Protein AF-A0A8S3IXT3-F1 (afdb_monomer)

pLDDT: mean 81.15, std 19.26, range [32.44, 98.25]

Foldseek 3Di:
DVVVVVVVVVVVVVVVVVVVVVVVVVVVLVVVLVVCCVVCVVPAPADSVDDPVVRVVSVVVVVVVVVVVVVVVVVVVVVVVVVVVVVVVVVVVVVVVVVVVVVVVVVVVVVVVVVVVVVVVVVVVVVVVVVVPDPPPDPPDDDDDDDDDDDPDDDDDPPPPPPPPPPPVVVVVVVVVVVVVVVVVVVVVVVVVVVVVVVVVVVVVVVVVVVD

Solvent-accessible surface area (backbone atoms only — not comparable to full-atom values): 12434 Å² total; per-residue (Å²): 112,72,66,61,56,51,51,53,51,52,50,54,51,53,52,53,51,48,53,50,51,51,51,53,49,52,52,50,53,54,50,52,51,52,51,51,46,73,73,36,59,90,81,46,98,67,69,80,88,52,55,73,68,55,40,52,49,52,52,52,53,48,53,50,51,54,52,51,55,51,49,53,51,50,55,52,52,52,49,53,52,50,53,49,52,52,51,53,51,52,51,52,52,52,52,50,52,53,50,52,50,52,54,52,51,52,51,51,52,50,52,52,50,53,50,53,51,54,54,49,52,53,51,52,50,53,53,50,55,53,58,70,66,52,74,86,75,82,75,90,70,92,82,83,87,83,87,78,81,84,77,92,73,78,87,86,73,82,78,72,80,70,78,78,75,70,57,75,64,59,60,47,52,54,47,52,51,53,52,50,51,52,51,52,52,52,49,51,53,51,50,52,51,52,53,50,51,50,52,52,51,53,51,49,53,55,48,55,64,73,75,109

Radius of gyration: 48.96 Å; Cα contacts (8 Å, |Δi|>4): 13; chains: 1; bounding box: 105×49×146 Å

Secondary structure (DSSP, 8-state):
-HHHHHHHHHHHHHHHHHHHHHHHHHHHHHHHHHHHHHHHTTT----TTS-HHHHHHHHHHHHHHHHHHHHHHHHHHHHHHHHHHHHHHHHHHHHHHHHHHHHHHHHHHHHHHHHHHHHHHHHHHHHHHHHHTS----------------------S----------HHHHHHHHHHHHHHHHHHHHHHHHHHHHHHHHHHHHHHHHHHHH-

Mean predicted aligned error: 19.47 Å

Sequence (212 aa):
SEEIRQLRQTLVLLTSQLDETNRAWQQYQQTQLNILRNQFQHCLSIDFDNSFDDIAQQIGDQVIREREEFNEKCQTLEKQNEDLRSEFTNNIESIRESYVNTVNELNQELLVMKKQCGECDIQNQLLTDELEKRPVRNNEESVEPNIEKVSLNVLKQPFEEVPIHMSGAEDAELGQLRETVALLTAQCAQLDEANRAWQQYHQTQVQDFRSK

Organism: NCBI:txid392030

Structure (mmCIF, N/CA/C/O backbone):
data_AF-A0A8S3IXT3-F1
#
_entry.id   AF-A0A8S3IXT3-F1
#
loop_
_atom_site.group_PDB
_atom_site.id
_atom_site.type_symbol
_atom_site.label_atom_id
_atom_site.label_alt_id
_atom_site.label_comp_id
_atom_site.label_asym_id
_atom_site.label_entity_id
_atom_site.label_seq_id
_atom_site.pdbx_PDB_ins_code
_atom_site.Cartn_x
_atom_site.Cartn_y
_atom_site.Cartn_z
_atom_site.occupancy
_atom_site.B_iso_or_equiv
_atom_site.auth_seq_id
_atom_site.auth_comp_id
_atom_site.auth_asym_id
_atom_site.auth_atom_id
_atom_site.pdbx_PDB_model_num
ATOM 1 N N . SER A 1 1 ? 49.117 14.793 -60.575 1.00 79.81 1 SER A N 1
ATOM 2 C CA . SER A 1 1 ? 50.070 14.571 -59.474 1.00 79.81 1 SER A CA 1
ATOM 3 C C . SER A 1 1 ? 49.707 13.271 -58.784 1.00 79.81 1 SER A C 1
ATOM 5 O O . SER A 1 1 ? 48.526 13.049 -58.534 1.00 79.81 1 SER A O 1
ATOM 7 N N . GLU A 1 2 ? 50.694 12.417 -58.531 1.00 86.19 2 GLU A N 1
ATOM 8 C CA . GLU A 1 2 ? 50.556 11.147 -57.804 1.00 86.19 2 GLU A CA 1
ATOM 9 C C . GLU A 1 2 ? 49.954 11.347 -56.398 1.00 86.19 2 GLU A C 1
ATOM 11 O O . GLU A 1 2 ? 49.120 10.558 -55.963 1.00 86.19 2 GLU A O 1
ATOM 16 N N . GLU A 1 3 ? 50.237 12.479 -55.749 1.00 87.12 3 GLU A N 1
ATOM 17 C CA . GLU A 1 3 ? 49.640 12.856 -54.458 1.00 87.12 3 GLU A CA 1
ATOM 18 C C . GLU A 1 3 ? 48.113 12.980 -54.514 1.00 87.12 3 GLU A C 1
ATOM 20 O O . GLU A 1 3 ? 47.418 12.524 -53.612 1.00 87.12 3 GLU A O 1
ATOM 25 N N . ILE A 1 4 ? 47.555 13.538 -55.596 1.00 89.25 4 ILE A N 1
ATOM 26 C CA . ILE A 1 4 ? 46.094 13.666 -55.753 1.00 89.25 4 ILE A CA 1
ATOM 27 C C . ILE A 1 4 ? 45.447 12.277 -55.843 1.00 89.25 4 ILE A C 1
ATOM 29 O O . ILE A 1 4 ? 44.333 12.073 -55.361 1.00 89.25 4 ILE A O 1
ATOM 33 N N . ARG A 1 5 ? 46.139 11.307 -56.451 1.00 87.19 5 ARG A N 1
ATOM 34 C CA . ARG A 1 5 ? 45.663 9.924 -56.556 1.00 87.19 5 ARG A CA 1
ATOM 35 C C . ARG A 1 5 ? 45.693 9.230 -55.194 1.00 87.19 5 ARG A C 1
ATOM 37 O O . ARG A 1 5 ? 44.709 8.589 -54.835 1.00 87.19 5 ARG A O 1
ATOM 44 N N . GLN A 1 6 ? 46.772 9.408 -54.434 1.00 90.81 6 GLN A N 1
ATOM 45 C CA . GLN A 1 6 ? 46.909 8.864 -53.081 1.00 90.81 6 GLN A CA 1
ATOM 46 C C . GLN A 1 6 ? 45.871 9.462 -52.126 1.00 90.81 6 GLN A C 1
ATOM 48 O O . GLN A 1 6 ? 45.170 8.715 -51.453 1.00 90.81 6 GLN A O 1
ATOM 53 N N . LEU A 1 7 ? 45.669 10.783 -52.146 1.00 92.50 7 LEU A N 1
ATOM 54 C CA . LEU A 1 7 ? 44.647 11.450 -51.331 1.00 92.50 7 LEU A CA 1
ATOM 55 C C . LEU A 1 7 ? 43.233 10.937 -51.630 1.00 92.50 7 LEU A C 1
ATOM 57 O O . LEU A 1 7 ? 42.458 10.714 -50.705 1.00 92.50 7 LEU A O 1
ATOM 61 N N . ARG A 1 8 ? 42.897 10.691 -52.904 1.00 92.31 8 ARG A N 1
ATOM 62 C CA . ARG A 1 8 ? 41.601 10.097 -53.279 1.00 92.31 8 ARG A CA 1
ATOM 63 C C . ARG A 1 8 ? 41.438 8.677 -52.740 1.00 92.31 8 ARG A C 1
ATOM 65 O O . ARG A 1 8 ? 40.359 8.344 -52.265 1.00 92.31 8 ARG A O 1
ATOM 72 N N . GLN A 1 9 ? 42.486 7.856 -52.798 1.00 92.69 9 GLN A N 1
ATOM 73 C CA . GLN A 1 9 ? 42.454 6.497 -52.249 1.00 92.69 9 GLN A CA 1
ATOM 74 C C . GLN A 1 9 ? 42.297 6.509 -50.725 1.00 92.69 9 GLN A C 1
ATOM 76 O O . GLN A 1 9 ? 41.456 5.784 -50.198 1.00 92.69 9 GLN A O 1
ATOM 81 N N . THR A 1 10 ? 43.035 7.376 -50.031 1.00 93.81 10 THR A N 1
ATOM 82 C CA . THR A 1 10 ? 42.916 7.548 -48.578 1.00 93.81 10 THR A CA 1
ATOM 83 C C . THR A 1 10 ? 41.525 8.032 -48.181 1.00 93.81 10 THR A C 1
ATOM 85 O O . THR A 1 10 ? 40.955 7.519 -47.225 1.00 93.81 10 THR A O 1
ATOM 88 N N . LEU A 1 11 ? 40.945 8.976 -48.927 1.00 93.62 11 LEU A N 1
ATOM 89 C CA . LEU A 1 11 ? 39.607 9.488 -48.640 1.00 93.62 11 LEU A CA 1
ATOM 90 C C . LEU A 1 11 ? 38.538 8.398 -48.790 1.00 93.62 11 LEU A C 1
ATOM 92 O O . LEU A 1 11 ? 37.710 8.247 -47.903 1.00 93.62 11 LEU A O 1
ATOM 96 N N . VAL A 1 12 ? 38.605 7.586 -49.851 1.00 94.00 12 VAL A N 1
ATOM 97 C CA . VAL A 1 12 ? 37.698 6.438 -50.035 1.00 94.00 12 VAL A CA 1
ATOM 98 C C . VAL A 1 12 ? 37.829 5.430 -48.891 1.00 94.00 12 VAL A C 1
ATOM 100 O O . VAL A 1 12 ? 36.816 4.951 -48.384 1.00 94.00 12 VAL A O 1
ATOM 103 N N . LEU A 1 13 ? 39.058 5.132 -48.459 1.00 93.31 13 LEU A N 1
ATOM 104 C CA . LEU A 1 13 ? 39.299 4.217 -47.343 1.00 93.31 13 LEU A CA 1
ATOM 105 C C . LEU A 1 13 ? 38.696 4.755 -46.036 1.00 93.31 13 LEU A C 1
ATOM 107 O O . LEU A 1 13 ? 37.990 4.024 -45.347 1.00 93.31 13 LEU A O 1
ATOM 111 N N . LEU A 1 14 ? 38.931 6.033 -45.725 1.00 93.69 14 LEU A N 1
ATOM 112 C CA . LEU A 1 14 ? 38.399 6.677 -44.523 1.00 93.69 14 LEU A CA 1
ATOM 113 C C . LEU A 1 14 ? 36.868 6.753 -44.537 1.00 93.69 14 LEU A C 1
ATOM 115 O O . LEU A 1 14 ? 36.245 6.499 -43.512 1.00 93.69 14 LEU A O 1
ATOM 119 N N . THR A 1 15 ? 36.248 7.052 -45.683 1.00 94.38 15 THR A N 1
ATOM 120 C CA . THR A 1 15 ? 34.783 7.042 -45.812 1.00 94.38 15 THR A CA 1
ATOM 121 C C . THR A 1 15 ? 34.219 5.641 -45.581 1.00 94.38 15 THR A C 1
ATOM 123 O O . THR A 1 15 ? 33.293 5.488 -44.793 1.00 94.38 15 THR A O 1
ATOM 126 N N . SER A 1 16 ? 34.823 4.608 -46.179 1.00 92.88 16 SER A N 1
ATOM 127 C CA . SER A 1 16 ? 34.401 3.219 -45.957 1.00 92.88 16 SER A CA 1
ATOM 128 C C . SER A 1 16 ? 34.531 2.803 -44.489 1.00 92.88 16 SER A C 1
ATOM 130 O O . SER A 1 16 ? 33.648 2.131 -43.964 1.00 92.88 16 SER A O 1
ATOM 132 N N . GLN A 1 17 ? 35.614 3.205 -43.816 1.00 93.25 17 GLN A N 1
ATOM 133 C CA . GLN A 1 17 ? 35.815 2.930 -42.391 1.00 93.25 17 GLN A CA 1
ATOM 134 C C . GLN A 1 17 ? 34.805 3.667 -41.509 1.00 93.25 17 GLN A C 1
ATOM 136 O O . GLN A 1 17 ? 34.334 3.104 -40.520 1.00 93.25 17 GLN A O 1
ATOM 141 N N . LEU A 1 18 ? 34.452 4.907 -41.858 1.00 94.44 18 LEU A N 1
ATOM 142 C CA . LEU A 1 18 ? 33.432 5.670 -41.147 1.00 94.44 18 LEU A CA 1
ATOM 143 C C . LEU A 1 18 ? 32.061 4.998 -41.277 1.00 94.44 18 LEU A C 1
ATOM 145 O O . LEU A 1 18 ? 31.378 4.823 -40.271 1.00 94.44 18 LEU A O 1
ATOM 149 N N . ASP A 1 19 ? 31.690 4.565 -42.483 1.00 94.81 19 ASP A N 1
ATOM 150 C CA . ASP A 1 19 ? 30.427 3.866 -42.736 1.00 94.81 19 ASP A CA 1
ATOM 151 C C . ASP A 1 19 ? 30.348 2.531 -41.982 1.00 94.81 19 ASP A C 1
ATOM 153 O O . ASP A 1 19 ? 29.312 2.194 -41.403 1.00 94.81 19 ASP A O 1
ATOM 157 N N . GLU A 1 20 ? 31.449 1.778 -41.949 1.00 93.62 20 GLU A N 1
ATOM 158 C CA . GLU A 1 20 ? 31.533 0.509 -41.226 1.00 93.62 20 GLU A CA 1
ATOM 159 C C . GLU A 1 20 ? 31.446 0.716 -39.710 1.00 93.62 20 GLU A C 1
ATOM 161 O O . GLU A 1 20 ? 30.666 0.039 -39.036 1.00 93.62 20 GLU A O 1
ATOM 166 N N . THR A 1 21 ? 32.156 1.719 -39.185 1.00 93.38 21 THR A N 1
ATOM 167 C CA . THR A 1 21 ? 32.063 2.117 -37.773 1.00 93.38 21 THR A CA 1
ATOM 168 C C . THR A 1 21 ? 30.640 2.537 -37.410 1.00 93.38 21 THR A C 1
ATOM 170 O O . THR A 1 21 ? 30.111 2.117 -36.382 1.00 93.38 21 THR A O 1
ATOM 173 N N . ASN A 1 22 ? 29.986 3.318 -38.271 1.00 92.50 22 ASN A N 1
ATOM 174 C CA . ASN A 1 22 ? 28.624 3.785 -38.041 1.00 92.50 22 ASN A CA 1
ATOM 175 C C . ASN A 1 22 ? 27.615 2.623 -38.049 1.00 92.50 22 ASN A C 1
ATOM 177 O O . ASN A 1 22 ? 26.736 2.545 -37.191 1.00 92.50 22 ASN A O 1
ATOM 181 N N . ARG A 1 23 ? 27.778 1.659 -38.965 1.00 92.69 23 ARG A N 1
ATOM 182 C CA . ARG A 1 23 ? 26.951 0.444 -39.004 1.00 92.69 23 ARG A CA 1
ATOM 183 C C . ARG A 1 23 ? 27.154 -0.427 -37.763 1.00 92.69 23 ARG A C 1
ATOM 185 O O . ARG A 1 23 ? 26.171 -0.902 -37.196 1.00 92.69 23 ARG A O 1
ATOM 192 N N . ALA A 1 24 ? 28.400 -0.632 -37.336 1.00 92.00 24 ALA A N 1
ATOM 193 C CA . ALA A 1 24 ? 28.710 -1.397 -36.130 1.00 92.00 24 ALA A CA 1
ATOM 194 C C . ALA A 1 24 ? 28.097 -0.746 -34.880 1.00 92.00 24 ALA A C 1
ATOM 196 O O . ALA A 1 24 ? 27.521 -1.436 -34.038 1.00 92.00 24 ALA A O 1
ATOM 197 N N . TRP A 1 25 ? 28.146 0.586 -34.794 1.00 90.88 25 TRP A N 1
ATOM 198 C CA . TRP A 1 25 ? 27.512 1.342 -33.716 1.00 90.88 25 TRP A CA 1
ATOM 199 C C . TRP A 1 25 ? 25.988 1.158 -33.683 1.00 90.88 25 TRP A C 1
ATOM 201 O O . TRP A 1 25 ? 25.431 0.846 -32.631 1.00 90.88 25 TRP A O 1
ATOM 211 N N . GLN A 1 26 ? 25.313 1.258 -34.831 1.00 87.75 26 GLN A N 1
ATOM 212 C CA . GLN A 1 26 ? 23.865 1.027 -34.920 1.00 87.75 26 GLN A CA 1
ATOM 213 C C . GLN A 1 26 ? 23.477 -0.402 -34.509 1.00 87.75 26 GLN A C 1
ATOM 215 O O . GLN A 1 26 ? 22.511 -0.602 -33.773 1.00 87.75 26 GLN A O 1
ATOM 220 N N . GLN A 1 27 ? 24.250 -1.406 -34.935 1.00 89.25 27 GLN A N 1
ATOM 221 C CA . GLN A 1 27 ? 24.028 -2.799 -34.531 1.00 89.25 27 GLN A CA 1
ATOM 222 C C . GLN A 1 27 ? 24.213 -3.000 -33.026 1.00 89.25 27 GLN A C 1
ATOM 224 O O . GLN A 1 27 ? 23.424 -3.708 -32.392 1.00 89.25 27 GLN A O 1
ATOM 229 N N . TYR A 1 28 ? 25.234 -2.367 -32.446 1.00 88.56 28 TYR A N 1
ATOM 230 C CA . TYR A 1 28 ? 25.460 -2.391 -31.008 1.00 88.56 28 TYR A CA 1
ATOM 231 C C . TYR A 1 28 ? 24.272 -1.781 -30.257 1.00 88.56 28 TYR A C 1
ATOM 233 O O . TYR A 1 28 ? 23.720 -2.440 -29.377 1.00 88.56 28 TYR A O 1
ATOM 241 N N . GLN A 1 29 ? 23.814 -0.587 -30.649 1.00 85.19 29 GLN A N 1
ATOM 242 C CA . GLN A 1 29 ? 22.650 0.063 -30.038 1.00 85.19 29 GLN A CA 1
ATOM 243 C C . GLN A 1 29 ? 21.395 -0.818 -30.103 1.00 85.19 29 GLN A C 1
ATOM 245 O O . GLN A 1 29 ? 20.738 -1.020 -29.083 1.00 85.19 29 GLN A O 1
ATOM 250 N N . GLN A 1 30 ? 21.102 -1.416 -31.261 1.00 85.50 30 GLN A N 1
ATOM 251 C CA . GLN A 1 30 ? 19.947 -2.305 -31.411 1.00 85.50 30 GLN A CA 1
ATOM 252 C C . GLN A 1 30 ? 20.050 -3.550 -30.521 1.00 85.50 30 GLN A C 1
ATOM 254 O O . GLN A 1 30 ? 19.059 -4.003 -29.947 1.00 85.50 30 GLN A O 1
ATOM 259 N N . THR A 1 31 ? 21.254 -4.109 -30.395 1.00 90.12 31 THR A N 1
ATOM 260 C CA . THR A 1 31 ? 21.506 -5.265 -29.529 1.00 90.12 31 THR A CA 1
ATOM 261 C C . THR A 1 31 ? 21.269 -4.904 -28.066 1.00 90.12 31 THR A C 1
ATOM 263 O O . THR A 1 31 ? 20.579 -5.642 -27.366 1.00 90.12 31 THR A O 1
ATOM 266 N N . GLN A 1 32 ? 21.774 -3.751 -27.618 1.00 84.38 32 GLN A N 1
ATOM 267 C CA . GLN A 1 32 ? 21.555 -3.266 -26.254 1.00 84.38 32 GLN A CA 1
ATOM 268 C C . GLN A 1 32 ? 20.071 -3.009 -25.969 1.00 84.38 32 GLN A C 1
ATOM 270 O O . GLN A 1 32 ? 19.570 -3.435 -24.930 1.00 84.38 32 GLN A O 1
ATOM 275 N N . LEU A 1 33 ? 19.341 -2.401 -26.910 1.00 83.12 33 LEU A N 1
ATOM 276 C CA . LEU A 1 33 ? 17.894 -2.197 -26.787 1.00 83.12 33 LEU A CA 1
ATOM 277 C C . LEU A 1 33 ? 17.133 -3.517 -26.659 1.00 83.12 33 LEU A C 1
ATOM 279 O O . LEU A 1 33 ? 16.265 -3.644 -25.800 1.00 83.12 33 LEU A O 1
ATOM 283 N N . ASN A 1 34 ? 17.478 -4.523 -27.463 1.00 86.62 34 ASN A N 1
ATOM 284 C CA . ASN A 1 34 ? 16.842 -5.838 -27.378 1.00 86.62 34 ASN A CA 1
ATOM 285 C C . ASN A 1 34 ? 17.128 -6.538 -26.043 1.00 86.62 34 ASN A C 1
ATOM 287 O O . ASN A 1 34 ? 16.234 -7.175 -25.488 1.00 86.62 34 ASN A O 1
ATOM 291 N N . ILE A 1 35 ? 18.351 -6.418 -25.514 1.00 87.25 35 ILE A N 1
ATOM 292 C CA . ILE A 1 35 ? 18.698 -6.948 -24.188 1.00 87.25 35 ILE A CA 1
ATOM 293 C C . ILE A 1 35 ? 17.844 -6.271 -23.117 1.00 87.25 35 ILE A C 1
ATOM 295 O O . ILE A 1 35 ? 17.216 -6.960 -22.315 1.00 87.25 35 ILE A O 1
ATOM 299 N N . LEU A 1 36 ? 17.787 -4.938 -23.134 1.00 83.00 36 LEU A N 1
ATOM 300 C CA . LEU A 1 36 ? 17.029 -4.156 -22.164 1.00 83.00 36 LEU A CA 1
ATOM 301 C C . LEU A 1 36 ? 15.534 -4.496 -22.238 1.00 83.00 36 LEU A C 1
ATOM 303 O O . LEU A 1 36 ? 14.930 -4.823 -21.220 1.00 83.00 36 LEU A O 1
ATOM 307 N N . ARG A 1 37 ? 14.960 -4.535 -23.444 1.00 85.25 37 ARG A N 1
ATOM 308 C CA . ARG A 1 37 ? 13.578 -4.971 -23.676 1.00 85.25 37 ARG A CA 1
ATOM 309 C C . ARG A 1 37 ? 13.331 -6.353 -23.073 1.00 85.25 37 ARG A C 1
ATOM 311 O O . ARG A 1 37 ? 12.452 -6.489 -22.237 1.00 85.25 37 ARG A O 1
ATOM 318 N N . ASN A 1 38 ? 14.128 -7.361 -23.421 1.00 86.31 38 ASN A N 1
ATOM 319 C CA . ASN A 1 38 ? 13.918 -8.727 -22.926 1.00 86.31 38 ASN A CA 1
ATOM 320 C C . ASN A 1 38 ? 14.045 -8.844 -21.400 1.00 86.31 38 ASN A C 1
ATOM 322 O O . ASN A 1 38 ? 13.359 -9.660 -20.792 1.00 86.31 38 ASN A O 1
ATOM 326 N N . GLN A 1 39 ? 14.922 -8.054 -20.778 1.00 86.88 39 GLN A N 1
ATOM 327 C CA . GLN A 1 39 ? 15.100 -8.072 -19.326 1.00 86.88 39 GLN A CA 1
ATOM 328 C C . GLN A 1 39 ? 13.963 -7.366 -18.586 1.00 86.88 39 GLN A C 1
ATOM 330 O O . GLN A 1 39 ? 13.567 -7.815 -17.513 1.00 86.88 39 GLN A O 1
ATOM 335 N N . PHE A 1 40 ? 13.443 -6.272 -19.144 1.00 82.12 40 PHE A N 1
ATOM 336 C CA . PHE A 1 40 ? 12.549 -5.370 -18.421 1.00 82.12 40 PHE A CA 1
ATOM 337 C C . PHE A 1 40 ? 11.116 -5.322 -18.953 1.00 82.12 40 PHE A C 1
ATOM 339 O O . PHE A 1 40 ? 10.284 -4.661 -18.339 1.00 82.12 40 PHE A O 1
ATOM 346 N N . GLN A 1 41 ? 10.777 -6.050 -20.020 1.00 81.81 41 GLN A N 1
ATOM 347 C CA . GLN A 1 41 ? 9.427 -6.062 -20.604 1.00 81.81 41 GLN A CA 1
ATOM 348 C C . GLN A 1 41 ? 8.330 -6.447 -19.599 1.00 81.81 41 GLN A C 1
ATOM 350 O O . GLN A 1 41 ? 7.184 -6.039 -19.753 1.00 81.81 41 GLN A O 1
ATOM 355 N N . HIS A 1 42 ? 8.662 -7.227 -18.570 1.00 81.19 42 HIS A N 1
ATOM 356 C CA . HIS A 1 42 ? 7.704 -7.634 -17.538 1.00 81.19 42 HIS A CA 1
ATOM 357 C C . HIS A 1 42 ? 7.562 -6.628 -16.391 1.00 81.19 42 HIS A C 1
ATOM 359 O O . HIS A 1 42 ? 6.597 -6.708 -15.637 1.00 81.19 42 HIS A O 1
ATOM 365 N N . CYS A 1 43 ? 8.516 -5.708 -16.251 1.00 77.44 43 CYS A N 1
ATOM 366 C CA . CYS A 1 43 ? 8.579 -4.761 -15.139 1.00 77.44 43 CYS A CA 1
ATOM 367 C C . CYS A 1 43 ? 8.254 -3.330 -15.581 1.00 77.44 43 CYS A C 1
ATOM 369 O O . CYS A 1 43 ? 7.802 -2.524 -14.776 1.00 77.44 43 CYS A O 1
ATOM 371 N N . LEU A 1 44 ? 8.494 -3.005 -16.851 1.00 80.44 44 LEU A N 1
ATOM 372 C CA . LEU A 1 44 ? 8.353 -1.665 -17.400 1.00 80.44 44 LEU A CA 1
ATOM 373 C C . LEU A 1 44 ? 7.271 -1.654 -18.477 1.00 80.44 44 LEU A C 1
ATOM 375 O O . LEU A 1 44 ? 7.331 -2.418 -19.440 1.00 80.44 44 LEU A O 1
ATOM 379 N N . SER A 1 45 ? 6.298 -0.755 -18.330 1.00 81.19 45 SER A N 1
ATOM 380 C CA . SER A 1 45 ? 5.275 -0.501 -19.351 1.00 81.19 45 SER A CA 1
ATOM 381 C C . SER A 1 45 ? 5.747 0.631 -20.256 1.00 81.19 45 SER A C 1
ATOM 383 O O . SER A 1 45 ? 5.233 1.746 -20.200 1.00 81.19 45 SER A O 1
ATOM 385 N N . ILE A 1 46 ? 6.785 0.345 -21.040 1.00 81.81 46 ILE A N 1
ATOM 386 C CA . ILE A 1 46 ? 7.503 1.328 -21.855 1.00 81.81 46 ILE A CA 1
ATOM 387 C C . ILE A 1 46 ? 7.469 0.897 -23.310 1.00 81.81 46 ILE A C 1
ATOM 389 O O . ILE A 1 46 ? 7.588 -0.288 -23.634 1.00 81.81 46 ILE A O 1
ATOM 393 N N . ASP A 1 47 ? 7.321 1.879 -24.189 1.00 82.19 47 ASP A N 1
ATOM 394 C CA . ASP A 1 47 ? 7.412 1.653 -25.618 1.00 82.19 47 ASP A CA 1
ATOM 395 C C . ASP A 1 47 ? 8.880 1.702 -26.062 1.00 82.19 47 ASP A C 1
ATOM 397 O O . ASP A 1 47 ? 9.496 2.762 -26.205 1.00 82.19 47 ASP A O 1
ATOM 401 N N . PHE A 1 48 ? 9.436 0.509 -26.262 1.00 80.44 48 PHE A N 1
ATOM 402 C CA . PHE A 1 48 ? 10.822 0.294 -26.658 1.00 80.44 48 PHE A CA 1
ATOM 403 C C . PHE A 1 48 ? 11.101 0.572 -28.140 1.00 80.44 48 PHE A C 1
ATOM 405 O O . PHE A 1 48 ? 12.234 0.352 -28.566 1.00 80.44 48 PHE A O 1
ATOM 412 N N . ASP A 1 49 ? 10.104 0.949 -28.943 1.00 83.12 49 ASP A N 1
ATOM 413 C CA . ASP A 1 49 ? 10.326 1.339 -30.342 1.00 83.12 49 ASP A CA 1
ATOM 414 C C . ASP A 1 49 ? 10.759 2.814 -30.473 1.00 83.12 49 ASP A C 1
ATOM 416 O O . ASP A 1 49 ? 11.136 3.263 -31.558 1.00 83.12 49 ASP A O 1
ATOM 420 N N . ASN A 1 50 ? 10.773 3.554 -29.360 1.00 83.50 50 ASN A N 1
ATOM 421 C CA . ASN A 1 50 ? 11.270 4.926 -29.287 1.00 83.50 50 ASN A CA 1
ATOM 422 C C . ASN A 1 50 ? 12.806 5.008 -29.256 1.00 83.50 50 ASN A C 1
ATOM 424 O O . ASN A 1 50 ? 13.519 4.006 -29.153 1.00 83.50 50 ASN A O 1
ATOM 428 N N . SER A 1 51 ? 13.335 6.234 -29.344 1.00 84.62 51 SER A N 1
ATOM 429 C CA . SER A 1 51 ? 14.773 6.461 -29.201 1.00 84.62 51 SER A CA 1
ATOM 430 C C . SER A 1 51 ? 15.255 6.073 -27.797 1.00 84.62 51 SER A C 1
ATOM 432 O O . SER A 1 51 ? 14.485 6.053 -26.837 1.00 84.62 51 SER A O 1
ATOM 434 N N . PHE A 1 52 ? 16.549 5.770 -27.659 1.00 80.19 52 PHE A N 1
ATOM 435 C CA . PHE A 1 52 ? 17.123 5.412 -26.358 1.00 80.19 52 PHE A CA 1
ATOM 436 C C . PHE A 1 52 ? 16.914 6.515 -25.305 1.00 80.19 52 PHE A C 1
ATOM 438 O O . PHE A 1 52 ? 16.638 6.206 -24.148 1.00 80.19 52 PHE A O 1
ATOM 445 N N . ASP A 1 53 ? 16.993 7.783 -25.715 1.00 85.56 53 ASP A N 1
ATOM 446 C CA . ASP A 1 53 ? 16.788 8.932 -24.830 1.00 85.56 53 ASP A CA 1
ATOM 447 C C . ASP A 1 53 ? 15.328 9.024 -24.359 1.00 85.56 53 ASP A C 1
ATOM 449 O O . ASP A 1 53 ? 15.073 9.226 -23.171 1.00 85.56 53 ASP A O 1
ATOM 453 N N . ASP A 1 54 ? 14.365 8.781 -25.254 1.00 88.44 54 ASP A N 1
ATOM 454 C CA . ASP A 1 54 ? 12.939 8.757 -24.904 1.00 88.44 54 ASP A CA 1
ATOM 455 C C . ASP A 1 54 ? 12.611 7.594 -23.963 1.00 88.44 54 ASP A C 1
ATOM 457 O O . ASP A 1 54 ? 11.860 7.760 -23.003 1.00 88.44 54 ASP A O 1
ATOM 461 N N . ILE A 1 55 ? 13.199 6.418 -24.204 1.00 86.12 55 ILE A N 1
ATOM 462 C CA . ILE A 1 55 ? 13.061 5.251 -23.324 1.00 86.12 55 ILE A CA 1
ATOM 463 C C . ILE A 1 55 ? 13.613 5.585 -21.936 1.00 86.12 55 ILE A C 1
ATOM 465 O O . ILE A 1 55 ? 12.943 5.331 -20.938 1.00 86.12 55 ILE A O 1
ATOM 469 N N . ALA A 1 56 ? 14.801 6.191 -21.851 1.00 86.12 56 ALA A N 1
ATOM 470 C CA . ALA A 1 56 ? 15.392 6.594 -20.578 1.00 86.12 56 ALA A CA 1
ATOM 471 C C . ALA A 1 56 ? 14.503 7.597 -19.822 1.00 86.12 56 ALA A C 1
ATOM 473 O O . ALA A 1 56 ? 14.320 7.458 -18.609 1.00 86.12 56 ALA A O 1
ATOM 474 N N . GLN A 1 57 ? 13.900 8.555 -20.532 1.00 91.44 57 GLN A N 1
ATOM 475 C CA . GLN A 1 57 ? 12.949 9.497 -19.944 1.00 91.44 57 GLN A CA 1
ATOM 476 C C . GLN A 1 57 ? 11.685 8.786 -19.439 1.00 91.44 57 GLN A C 1
ATOM 478 O O . GLN A 1 57 ? 11.276 9.014 -18.303 1.00 91.44 57 GLN A O 1
ATOM 483 N N . GLN A 1 58 ? 11.106 7.874 -20.228 1.00 90.38 58 GLN A N 1
ATOM 484 C CA . GLN A 1 58 ? 9.928 7.095 -19.824 1.00 90.38 58 GLN A CA 1
ATOM 485 C C . GLN A 1 58 ? 10.199 6.249 -18.572 1.00 90.38 58 GLN A C 1
ATOM 487 O O . GLN A 1 58 ? 9.339 6.187 -17.691 1.00 90.38 58 GLN A O 1
ATOM 492 N N . ILE A 1 59 ? 11.394 5.650 -18.458 1.00 89.00 59 ILE A N 1
ATOM 493 C CA . ILE A 1 59 ? 11.829 4.938 -17.245 1.00 89.00 59 ILE A CA 1
ATOM 494 C C . ILE A 1 59 ? 11.850 5.899 -16.057 1.00 89.00 59 ILE A C 1
ATOM 496 O O . ILE A 1 59 ? 11.278 5.593 -15.012 1.00 89.00 59 ILE A O 1
ATOM 500 N N . GLY A 1 60 ? 12.496 7.058 -16.213 1.00 90.81 60 GLY A N 1
ATOM 501 C CA . GLY A 1 60 ? 12.587 8.067 -15.159 1.00 90.81 60 GLY A CA 1
ATOM 502 C C . GLY A 1 60 ? 11.211 8.516 -14.673 1.00 90.81 60 GLY A C 1
ATOM 503 O O . GLY A 1 60 ? 10.939 8.494 -13.472 1.00 90.81 60 GLY A O 1
ATOM 504 N N . ASP A 1 61 ? 10.319 8.838 -15.606 1.00 91.62 61 ASP A N 1
ATOM 505 C CA . ASP A 1 61 ? 8.962 9.279 -15.299 1.00 91.62 61 ASP A CA 1
ATOM 506 C C . ASP A 1 61 ? 8.140 8.170 -14.627 1.00 91.62 61 ASP A C 1
ATOM 508 O O . ASP A 1 61 ? 7.378 8.444 -13.700 1.00 91.62 61 ASP A O 1
ATOM 512 N N . GLN A 1 62 ? 8.286 6.912 -15.063 1.00 90.75 62 GLN A N 1
ATOM 513 C CA . GLN A 1 62 ? 7.614 5.776 -14.429 1.00 90.75 62 GLN A CA 1
ATOM 514 C C . GLN A 1 62 ? 8.090 5.586 -12.985 1.00 90.75 62 GLN A C 1
ATOM 516 O O . GLN A 1 62 ? 7.257 5.479 -12.088 1.00 90.75 62 GLN A O 1
ATOM 521 N N . VAL A 1 63 ? 9.403 5.617 -12.741 1.00 91.44 63 VAL A N 1
ATOM 522 C CA . VAL A 1 63 ? 9.975 5.471 -11.393 1.00 91.44 63 VAL A CA 1
ATOM 523 C C . VAL A 1 63 ? 9.516 6.595 -10.463 1.00 91.44 63 VAL A C 1
ATOM 525 O O . VAL A 1 63 ? 9.218 6.342 -9.296 1.00 91.44 63 VAL A O 1
ATOM 528 N N . ILE A 1 64 ? 9.437 7.833 -10.960 1.00 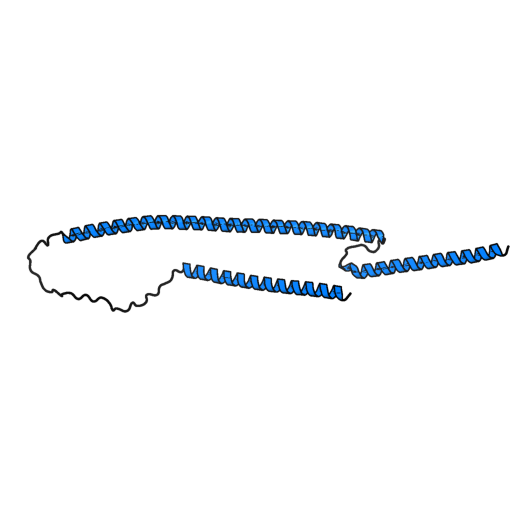94.94 64 ILE A N 1
ATOM 529 C CA . ILE A 1 64 ? 8.932 8.968 -10.175 1.00 94.94 64 ILE A CA 1
ATOM 530 C C . ILE A 1 64 ? 7.469 8.737 -9.788 1.00 94.94 64 ILE A C 1
ATOM 532 O O . ILE A 1 64 ? 7.148 8.825 -8.604 1.00 94.94 64 ILE A O 1
ATOM 536 N N . ARG A 1 65 ? 6.611 8.368 -10.749 1.00 93.81 65 ARG A N 1
ATOM 537 C CA . ARG A 1 65 ? 5.189 8.096 -10.483 1.00 93.81 65 ARG A CA 1
ATOM 538 C C . ARG A 1 65 ? 4.987 6.961 -9.484 1.00 93.81 65 ARG A C 1
ATOM 540 O O . ARG A 1 65 ? 4.243 7.126 -8.525 1.00 93.81 65 ARG A O 1
ATOM 547 N N . GLU A 1 66 ? 5.666 5.831 -9.673 1.00 92.06 66 GLU A N 1
ATOM 548 C CA . GLU A 1 66 ? 5.557 4.685 -8.760 1.00 92.06 66 GLU A CA 1
ATOM 549 C C . GLU A 1 66 ? 6.030 5.044 -7.348 1.00 92.06 66 GLU A C 1
ATOM 551 O O . GLU A 1 66 ? 5.432 4.624 -6.356 1.00 92.06 66 GLU A O 1
ATOM 556 N N . ARG A 1 67 ? 7.084 5.862 -7.236 1.00 95.31 67 ARG A N 1
ATOM 557 C CA . ARG A 1 67 ? 7.569 6.358 -5.946 1.00 95.31 67 ARG A CA 1
ATOM 558 C C . ARG A 1 67 ? 6.550 7.267 -5.262 1.00 95.31 67 ARG A C 1
ATOM 560 O O . ARG A 1 67 ? 6.391 7.172 -4.046 1.00 95.31 67 ARG A O 1
ATOM 567 N N . GLU A 1 68 ? 5.901 8.153 -6.010 1.00 96.94 68 GLU A N 1
ATOM 568 C CA . GLU A 1 68 ? 4.859 9.045 -5.492 1.00 96.94 68 GLU A CA 1
ATOM 569 C C . GLU A 1 68 ? 3.635 8.250 -5.024 1.00 96.94 68 GLU A C 1
ATOM 571 O O . GLU A 1 68 ? 3.225 8.401 -3.874 1.00 96.94 68 GLU A O 1
ATOM 576 N N . GLU A 1 69 ? 3.136 7.323 -5.846 1.00 96.38 69 GLU A N 1
ATOM 577 C CA . GLU A 1 69 ? 2.004 6.450 -5.507 1.00 96.38 69 GLU A CA 1
ATOM 578 C C . GLU A 1 69 ? 2.299 5.591 -4.268 1.00 96.38 69 GLU A C 1
ATOM 580 O O . GLU A 1 69 ? 1.484 5.489 -3.345 1.00 96.38 69 GLU A O 1
ATOM 585 N N . PHE A 1 70 ? 3.496 5.000 -4.203 1.00 96.94 70 PHE A N 1
ATOM 586 C CA . PHE A 1 70 ? 3.926 4.236 -3.036 1.00 96.94 70 PHE A CA 1
ATOM 587 C C . PHE A 1 70 ? 3.955 5.105 -1.773 1.00 96.94 70 PHE A C 1
ATOM 589 O O . PHE A 1 70 ? 3.475 4.685 -0.720 1.00 96.94 70 PHE A O 1
ATOM 596 N N . ASN A 1 71 ? 4.478 6.329 -1.874 1.00 97.75 71 ASN A N 1
ATOM 597 C CA . ASN A 1 71 ? 4.546 7.254 -0.750 1.00 97.75 71 ASN A CA 1
ATOM 598 C C . ASN A 1 71 ? 3.149 7.681 -0.262 1.00 97.75 71 ASN A C 1
ATOM 600 O O . ASN A 1 71 ? 2.904 7.687 0.944 1.00 97.75 71 ASN A O 1
ATOM 604 N N . GLU A 1 72 ? 2.215 7.977 -1.169 1.00 98.06 72 GLU A N 1
ATOM 605 C CA . GLU A 1 72 ? 0.818 8.275 -0.818 1.00 98.06 72 GLU A CA 1
ATOM 606 C C . GLU A 1 72 ? 0.143 7.099 -0.100 1.00 98.06 72 GLU A C 1
ATOM 608 O O . GLU A 1 72 ? -0.555 7.274 0.908 1.00 98.06 72 GLU A O 1
ATOM 613 N N . LYS A 1 73 ? 0.393 5.873 -0.572 1.00 98.12 73 LYS A N 1
ATOM 614 C CA . LYS A 1 73 ? -0.116 4.656 0.064 1.00 98.12 73 LYS A CA 1
ATOM 615 C C . LYS A 1 73 ? 0.460 4.460 1.467 1.00 98.12 73 LYS A C 1
ATOM 617 O O . LYS A 1 73 ? -0.293 4.121 2.380 1.00 98.12 73 LYS A O 1
ATOM 622 N N . CYS A 1 74 ? 1.758 4.699 1.658 1.00 97.06 74 CYS A N 1
ATOM 623 C CA . CYS A 1 74 ? 2.392 4.664 2.978 1.00 97.06 74 CYS A CA 1
ATOM 624 C C . CYS A 1 74 ? 1.753 5.673 3.936 1.00 97.06 74 CYS A C 1
ATOM 626 O O . CYS A 1 74 ? 1.325 5.283 5.018 1.00 97.06 74 CYS A O 1
ATOM 628 N N . GLN A 1 75 ? 1.598 6.930 3.514 1.00 97.88 75 GLN A N 1
ATOM 629 C CA . GLN A 1 75 ? 0.969 7.972 4.334 1.00 97.88 75 GLN A CA 1
ATOM 630 C C . GLN A 1 75 ? -0.479 7.623 4.702 1.00 97.88 75 GLN A C 1
ATOM 632 O O . GLN A 1 75 ? -0.918 7.843 5.831 1.00 97.88 75 GLN A O 1
ATOM 637 N N . THR A 1 76 ? -1.225 7.035 3.765 1.00 97.88 76 THR A N 1
ATOM 638 C CA . THR A 1 76 ? -2.601 6.587 4.012 1.00 97.88 76 THR A CA 1
ATOM 639 C C . THR A 1 76 ? -2.649 5.474 5.059 1.00 97.88 76 THR A C 1
ATOM 641 O O . THR A 1 76 ? -3.460 5.538 5.981 1.00 97.88 76 THR A O 1
ATOM 644 N N . LEU A 1 77 ? -1.770 4.473 4.951 1.00 97.88 77 LEU A N 1
ATOM 645 C CA . LEU A 1 77 ? -1.686 3.369 5.912 1.00 97.88 77 LEU A CA 1
ATOM 646 C C . LEU A 1 77 ? -1.218 3.832 7.297 1.00 97.88 77 LEU A C 1
ATOM 648 O O . LEU A 1 77 ? -1.716 3.340 8.308 1.00 97.88 77 LEU A O 1
ATOM 652 N N . GLU A 1 78 ? -0.281 4.777 7.366 1.00 97.81 78 GLU A N 1
ATOM 653 C CA . GLU A 1 78 ? 0.147 5.393 8.627 1.00 97.81 78 GLU A CA 1
ATOM 654 C C . GLU A 1 78 ? -1.020 6.099 9.314 1.00 97.81 78 GLU A C 1
ATOM 656 O O . GLU A 1 78 ? -1.268 5.865 10.497 1.00 97.81 78 GLU A O 1
ATOM 661 N N . LYS A 1 79 ? -1.792 6.887 8.558 1.00 97.88 79 LYS A N 1
ATOM 662 C CA . LYS A 1 79 ? -2.979 7.564 9.082 1.00 97.88 79 LYS A CA 1
ATOM 663 C C . LYS A 1 79 ? -4.027 6.574 9.592 1.00 97.88 79 LYS A C 1
ATOM 665 O O . LYS A 1 79 ? -4.515 6.732 10.702 1.00 97.88 79 LYS A O 1
ATOM 670 N N . GLN A 1 80 ? -4.333 5.531 8.820 1.00 98.06 80 GLN A N 1
ATOM 671 C CA . GLN A 1 80 ? -5.289 4.496 9.233 1.00 98.06 80 GLN A CA 1
ATOM 672 C C . GLN A 1 80 ? -4.852 3.777 10.514 1.00 98.06 80 GLN A C 1
ATOM 674 O O . GLN A 1 80 ? -5.682 3.491 11.373 1.00 98.06 80 GLN A O 1
ATOM 679 N N . ASN A 1 81 ? -3.555 3.496 10.662 1.00 97.38 81 ASN A N 1
ATOM 680 C CA . ASN A 1 81 ? -3.026 2.898 11.885 1.00 97.38 81 ASN A CA 1
ATOM 681 C C . ASN A 1 81 ? -3.151 3.833 13.091 1.00 97.38 81 ASN A C 1
ATOM 683 O O . ASN A 1 81 ? -3.455 3.361 14.185 1.00 97.38 81 ASN A O 1
ATOM 687 N N . GLU A 1 82 ? -2.920 5.132 12.908 1.00 98.06 82 GLU A N 1
ATOM 688 C CA . GLU A 1 82 ? -3.079 6.115 13.982 1.00 98.06 82 GLU A CA 1
ATOM 689 C C . GLU A 1 82 ? -4.550 6.274 14.388 1.00 98.06 82 GLU A C 1
ATOM 691 O O . GLU A 1 82 ? -4.867 6.235 15.577 1.00 98.06 82 GLU A O 1
ATOM 696 N N . ASP A 1 83 ? -5.457 6.345 13.409 1.00 97.94 83 ASP A N 1
ATOM 697 C CA . ASP A 1 83 ? -6.902 6.416 13.642 1.00 97.94 83 ASP A CA 1
ATOM 698 C C . ASP A 1 83 ? -7.390 5.183 14.430 1.00 97.94 83 ASP A C 1
ATOM 700 O O . ASP A 1 83 ? -8.063 5.324 15.452 1.00 97.94 83 ASP A O 1
ATOM 704 N N . LEU A 1 84 ? -6.972 3.974 14.027 1.00 98.06 84 LEU A N 1
ATOM 705 C CA . LEU A 1 84 ? -7.300 2.732 14.740 1.00 98.06 84 LEU A CA 1
ATOM 706 C C . LEU A 1 84 ? -6.742 2.716 16.164 1.00 98.06 84 LEU A C 1
ATOM 708 O O . LEU A 1 84 ? -7.436 2.317 17.097 1.00 98.06 84 LEU A O 1
ATOM 712 N N . ARG A 1 85 ? -5.490 3.146 16.360 1.00 97.81 85 ARG A N 1
ATOM 713 C CA . ARG A 1 85 ? -4.888 3.233 17.699 1.00 97.81 85 ARG A CA 1
ATOM 714 C C . ARG A 1 85 ? -5.677 4.176 18.597 1.00 97.81 85 ARG A C 1
ATOM 716 O O . ARG A 1 85 ? -5.959 3.813 19.737 1.00 97.81 85 ARG A O 1
ATOM 723 N N . SER A 1 86 ? -6.060 5.339 18.075 1.00 97.62 86 SER A N 1
ATOM 724 C CA . SER A 1 86 ? -6.888 6.301 18.797 1.00 97.62 86 SER A CA 1
ATOM 725 C C . SER A 1 86 ? -8.244 5.700 19.173 1.00 97.62 86 SER A C 1
ATOM 727 O O . SER A 1 86 ? -8.650 5.784 20.332 1.00 97.62 86 SER A O 1
ATOM 729 N N . GLU A 1 87 ? -8.910 5.020 18.236 1.00 97.88 87 GLU A N 1
ATOM 730 C CA . GLU A 1 87 ? -10.188 4.349 18.482 1.00 97.88 87 GLU A CA 1
ATOM 731 C C . GLU A 1 87 ? -10.071 3.277 19.576 1.00 97.88 87 GLU A C 1
ATOM 733 O O . GLU A 1 87 ? -10.854 3.275 20.528 1.00 97.88 87 GLU A O 1
ATOM 738 N N . PHE A 1 88 ? -9.051 2.416 19.507 1.00 97.06 88 PHE A N 1
ATOM 739 C CA . PHE A 1 88 ? -8.792 1.411 20.540 1.00 97.06 88 PHE A CA 1
ATOM 740 C C . PHE A 1 88 ? -8.549 2.041 21.913 1.00 97.06 88 PHE A C 1
ATOM 742 O O . PHE A 1 88 ? -9.110 1.574 22.904 1.00 97.06 88 PHE A O 1
ATOM 749 N N . THR A 1 89 ? -7.742 3.103 21.991 1.00 97.88 89 THR A N 1
ATOM 750 C CA . THR A 1 89 ? -7.490 3.810 23.254 1.00 97.88 89 THR A CA 1
ATOM 751 C C . THR A 1 89 ? -8.773 4.411 23.827 1.00 97.88 89 THR A C 1
ATOM 753 O O . THR A 1 89 ? -9.046 4.227 25.013 1.00 97.88 89 THR A O 1
ATOM 756 N N . ASN A 1 90 ? -9.592 5.060 22.998 1.00 97.44 90 ASN A N 1
ATOM 757 C CA . ASN A 1 90 ? -10.856 5.655 23.434 1.00 97.44 90 ASN A CA 1
ATOM 758 C C . ASN A 1 90 ? -11.847 4.593 23.931 1.00 97.44 90 ASN A C 1
ATOM 760 O O . ASN A 1 90 ? -12.485 4.780 24.965 1.00 97.44 90 ASN A O 1
ATOM 764 N N . ASN A 1 91 ? -11.941 3.456 23.236 1.00 98.06 91 ASN A N 1
ATOM 765 C CA . ASN A 1 91 ? -12.807 2.349 23.641 1.00 98.06 91 ASN A CA 1
ATOM 766 C C . ASN A 1 91 ? -12.373 1.751 24.986 1.00 98.06 91 ASN A C 1
ATOM 768 O O . ASN A 1 91 ? -13.215 1.510 25.850 1.00 98.06 91 ASN A O 1
ATOM 772 N N . ILE A 1 92 ? -11.067 1.551 25.193 1.00 97.75 92 ILE A N 1
ATOM 773 C CA . ILE A 1 92 ? -10.531 1.057 26.469 1.00 97.75 92 ILE A CA 1
ATOM 774 C C . ILE A 1 92 ? -10.843 2.034 27.604 1.00 97.75 92 ILE A C 1
ATOM 776 O O . ILE A 1 92 ? -11.284 1.597 28.668 1.00 97.75 92 ILE A O 1
ATOM 780 N N . GLU A 1 93 ? -10.649 3.337 27.392 1.00 97.62 93 GLU A N 1
ATOM 781 C CA . GLU A 1 93 ? -10.937 4.329 28.431 1.00 97.62 93 GLU A CA 1
ATOM 782 C C . GLU A 1 93 ? -12.440 4.393 28.736 1.00 97.62 93 GLU A C 1
ATOM 784 O O . GLU A 1 93 ? -12.822 4.403 29.902 1.00 97.62 93 GLU A O 1
ATOM 789 N N . SER A 1 94 ? -13.305 4.300 27.720 1.00 98.00 94 SER A N 1
ATOM 790 C CA . SER A 1 94 ? -14.758 4.243 27.919 1.00 98.00 94 SER A CA 1
ATOM 791 C C . SER A 1 94 ? -15.195 3.021 28.737 1.00 98.00 94 SER A C 1
ATOM 793 O O . SER A 1 94 ? -15.985 3.149 29.677 1.00 98.00 94 SER A O 1
ATOM 795 N N . ILE A 1 95 ? -14.647 1.837 28.438 1.00 97.50 95 ILE A N 1
ATOM 796 C CA . ILE A 1 95 ? -14.907 0.615 29.215 1.00 97.50 95 ILE A CA 1
ATOM 797 C C . ILE A 1 95 ? -14.416 0.788 30.654 1.00 97.50 95 ILE A C 1
ATOM 799 O O . ILE A 1 95 ? -15.122 0.442 31.603 1.00 97.50 95 ILE A O 1
ATOM 803 N N . ARG A 1 96 ? -13.215 1.345 30.829 1.00 97.69 96 ARG A N 1
ATOM 804 C CA . ARG A 1 96 ? -12.625 1.592 32.144 1.00 97.69 96 ARG A CA 1
ATOM 805 C C . ARG A 1 96 ? -13.485 2.539 32.978 1.00 97.69 96 ARG A C 1
ATOM 807 O O . ARG A 1 96 ? -13.747 2.236 34.140 1.00 97.69 96 ARG A O 1
ATOM 814 N N . GLU A 1 97 ? -13.939 3.650 32.406 1.00 98.00 97 GLU A N 1
ATOM 815 C CA . GLU A 1 97 ? -14.834 4.600 33.072 1.00 98.00 97 GLU A CA 1
ATOM 816 C C . GLU A 1 97 ? -16.159 3.938 33.465 1.00 98.00 97 GLU A C 1
ATOM 818 O O . GLU A 1 97 ? -16.597 4.062 34.609 1.00 98.00 97 GLU A O 1
ATOM 823 N N . SER A 1 98 ? -16.766 3.171 32.554 1.00 98.25 98 SER A N 1
ATOM 824 C CA . SER A 1 98 ? -17.996 2.422 32.827 1.00 98.25 98 SER A CA 1
ATOM 825 C C . SER A 1 98 ? -17.826 1.431 33.985 1.00 98.25 98 SER A C 1
ATOM 827 O O . SER A 1 98 ? -18.662 1.391 34.894 1.00 98.25 98 SER A O 1
ATOM 829 N N . TYR A 1 99 ? -16.719 0.685 34.007 1.00 97.44 99 TYR A N 1
ATOM 830 C CA . TYR A 1 99 ? -16.407 -0.250 35.085 1.00 97.44 99 TYR A CA 1
ATOM 831 C C . TYR A 1 99 ? -16.219 0.469 36.426 1.00 97.44 99 TYR A C 1
ATOM 833 O O . TYR A 1 99 ? -16.806 0.071 37.431 1.00 97.44 99 TYR A O 1
ATOM 841 N N . VAL A 1 100 ? -15.447 1.561 36.448 1.00 98.06 100 VAL A N 1
ATOM 842 C CA . VAL A 1 100 ? -15.230 2.369 37.659 1.00 98.06 100 VAL A CA 1
ATOM 843 C C . VAL A 1 100 ? -16.553 2.905 38.206 1.00 98.06 100 VAL A C 1
ATOM 845 O O . VAL A 1 100 ? -16.783 2.832 39.414 1.00 98.06 100 VAL A O 1
ATOM 848 N N . ASN A 1 101 ? -17.440 3.393 37.339 1.00 97.62 101 ASN A N 1
ATOM 849 C CA . ASN A 1 101 ? -18.759 3.875 37.745 1.00 97.62 101 ASN A CA 1
ATOM 850 C C . ASN A 1 101 ? -19.606 2.751 38.351 1.00 97.62 101 ASN A C 1
ATOM 852 O O . ASN A 1 101 ? -20.110 2.906 39.460 1.00 97.62 101 ASN A O 1
ATOM 856 N N . THR A 1 102 ? -19.664 1.593 37.691 1.00 97.50 102 THR A N 1
ATOM 857 C CA . THR A 1 102 ? -20.425 0.427 38.171 1.00 97.50 102 THR A CA 1
ATOM 858 C C . THR A 1 102 ? -19.922 -0.053 39.536 1.00 97.50 102 THR A C 1
ATOM 860 O O . THR A 1 102 ? -20.706 -0.303 40.448 1.00 97.50 102 THR A O 1
ATOM 863 N N . VAL A 1 103 ? -18.601 -0.135 39.728 1.00 97.81 103 VAL A N 1
ATOM 864 C CA . VAL A 1 103 ? -18.002 -0.512 41.020 1.00 97.81 103 VAL A CA 1
ATOM 865 C C . VAL A 1 103 ? -18.340 0.507 42.109 1.00 97.81 103 VAL A C 1
ATOM 867 O O . VAL A 1 103 ? -18.616 0.127 43.248 1.00 97.81 103 VAL A O 1
ATOM 870 N N . ASN A 1 104 ? -18.327 1.800 41.783 1.00 97.62 104 ASN A N 1
ATOM 871 C CA . ASN A 1 104 ? -18.698 2.844 42.733 1.00 97.62 104 ASN A CA 1
ATOM 872 C C . ASN A 1 104 ? -20.173 2.742 43.137 1.00 97.62 104 ASN A C 1
ATOM 874 O O . ASN A 1 104 ? -20.472 2.847 44.326 1.00 97.62 104 ASN A O 1
ATOM 878 N N . GLU A 1 105 ? -21.075 2.499 42.186 1.00 97.75 105 GLU A N 1
ATOM 879 C CA . GLU A 1 105 ? -22.505 2.290 42.443 1.00 97.75 105 GLU A CA 1
ATOM 880 C C . GLU A 1 105 ? -22.737 1.075 43.351 1.00 97.75 105 GLU A C 1
ATOM 882 O O . GLU A 1 105 ? -23.342 1.214 44.416 1.00 97.75 105 GLU A O 1
ATOM 887 N N . LEU A 1 106 ? -22.149 -0.079 43.018 1.00 97.38 106 LEU A N 1
ATOM 888 C CA . LEU A 1 106 ? -22.246 -1.296 43.833 1.00 97.38 106 LEU A CA 1
ATOM 889 C C . LEU A 1 106 ? -21.697 -1.095 45.252 1.00 97.38 106 LEU A C 1
ATOM 891 O O . LEU A 1 106 ? -22.285 -1.565 46.227 1.00 97.38 106 LEU A O 1
ATOM 895 N N . ASN A 1 107 ? -20.586 -0.369 45.398 1.00 96.94 107 ASN A N 1
ATOM 896 C CA . ASN A 1 107 ? -20.032 -0.051 46.712 1.00 96.94 107 ASN A CA 1
ATOM 897 C C . ASN A 1 107 ? -20.973 0.834 47.542 1.00 96.94 107 ASN A C 1
ATOM 899 O O . ASN A 1 107 ? -21.071 0.640 48.756 1.00 96.94 107 ASN A O 1
ATOM 903 N N . GLN A 1 108 ? -21.670 1.786 46.914 1.00 96.69 108 GLN A N 1
ATOM 904 C CA . GLN A 1 108 ? -22.672 2.606 47.601 1.00 96.69 108 GLN A CA 1
ATOM 905 C C . GLN A 1 108 ? -23.873 1.765 48.040 1.00 96.69 108 GLN A C 1
ATOM 907 O O . GLN A 1 108 ? -24.288 1.853 49.197 1.00 96.69 108 GLN A O 1
ATOM 912 N N . GLU A 1 109 ? -24.393 0.903 47.166 1.00 96.81 109 GLU A N 1
ATOM 913 C CA . GLU A 1 109 ? -25.494 -0.010 47.499 1.00 96.81 109 GLU A CA 1
ATOM 914 C C . GLU A 1 109 ? -25.127 -0.956 48.648 1.00 96.81 109 GLU A C 1
ATOM 916 O O . GLU A 1 109 ? -25.893 -1.111 49.603 1.00 96.81 109 GLU A O 1
ATOM 921 N N . LEU A 1 110 ? -23.921 -1.531 48.617 1.00 96.50 110 LEU A N 1
ATOM 922 C CA . LEU A 1 110 ? -23.415 -2.397 49.680 1.00 96.50 110 LEU A CA 1
ATOM 923 C C . LEU A 1 110 ? -23.322 -1.655 51.016 1.00 96.50 110 LEU A C 1
ATOM 925 O O . LEU A 1 110 ? -23.663 -2.209 52.064 1.00 96.50 110 LEU A O 1
ATOM 929 N N . LEU A 1 111 ? -22.893 -0.392 50.999 1.00 96.56 111 LEU A N 1
ATOM 930 C CA . LEU A 1 111 ? -22.801 0.435 52.199 1.00 96.56 111 LEU A CA 1
ATOM 931 C C . LEU A 1 111 ? -24.186 0.726 52.797 1.00 96.56 111 LEU A C 1
ATOM 933 O O . LEU A 1 11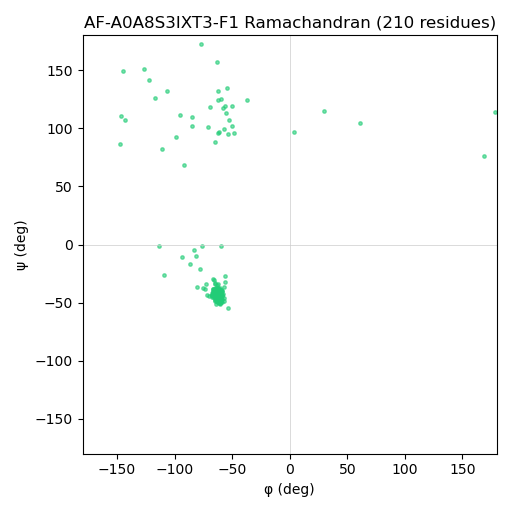1 ? -24.352 0.659 54.019 1.00 96.56 111 LEU A O 1
ATOM 937 N N . VAL A 1 112 ? -25.186 0.977 51.947 1.00 96.44 112 VAL A N 1
ATOM 938 C CA . VAL A 1 112 ? -26.590 1.130 52.359 1.00 96.44 112 VAL A CA 1
ATOM 939 C C . VAL A 1 112 ? -27.128 -0.167 52.966 1.00 96.44 112 VAL A C 1
ATOM 941 O O . VAL A 1 112 ? -27.651 -0.139 54.082 1.00 96.44 112 VAL A O 1
ATOM 944 N N . MET A 1 113 ? -26.949 -1.308 52.294 1.00 94.62 113 MET A N 1
ATOM 945 C CA . MET A 1 113 ? -27.410 -2.610 52.797 1.00 94.62 113 MET A CA 1
ATOM 946 C C . MET A 1 113 ? -26.753 -2.980 54.128 1.00 94.62 113 MET A C 1
ATOM 948 O O . MET A 1 113 ? -27.424 -3.435 55.054 1.00 94.62 113 MET A O 1
ATOM 952 N N . LYS A 1 114 ? -25.446 -2.735 54.270 1.00 95.50 114 LYS A N 1
ATOM 953 C CA . LYS A 1 114 ? -24.717 -2.987 55.518 1.00 95.50 114 LYS A CA 1
ATOM 954 C C . LYS A 1 114 ? -25.289 -2.179 56.683 1.00 95.50 114 LYS A C 1
ATOM 956 O O . LYS A 1 114 ? -25.392 -2.699 57.794 1.00 95.50 114 LYS A O 1
ATOM 961 N N . LYS A 1 115 ? -25.680 -0.925 56.437 1.00 95.31 115 LYS A N 1
ATOM 962 C CA . LYS A 1 115 ? -26.330 -0.081 57.444 1.00 95.31 115 LYS A CA 1
ATOM 963 C C . LYS A 1 115 ? -27.696 -0.644 57.849 1.00 95.31 115 LYS A C 1
ATOM 965 O O . LYS A 1 115 ? -27.958 -0.772 59.039 1.00 95.31 115 LYS A O 1
ATOM 970 N N . GLN A 1 116 ? -28.520 -1.034 56.877 1.00 93.94 116 GLN A N 1
ATOM 971 C CA . GLN A 1 116 ? -29.843 -1.623 57.127 1.00 93.94 116 GLN A CA 1
ATOM 972 C C . GLN A 1 116 ? -29.764 -2.948 57.897 1.00 93.94 116 GLN A C 1
ATOM 974 O O . GLN A 1 116 ? -30.563 -3.181 58.799 1.00 93.94 116 GLN A O 1
ATOM 979 N N . CYS A 1 117 ? -28.782 -3.801 57.589 1.00 90.00 117 CYS A N 1
ATOM 980 C CA . CYS A 1 117 ? -28.552 -5.039 58.336 1.00 90.00 117 CYS A CA 1
ATOM 981 C C . CYS A 1 117 ? -28.222 -4.746 59.806 1.00 90.00 117 CYS A C 1
ATOM 983 O O . CYS A 1 117 ? -28.831 -5.331 60.693 1.00 90.00 117 CYS A O 1
ATOM 985 N N . GLY A 1 118 ? -27.336 -3.776 60.069 1.00 92.62 118 GLY A N 1
ATOM 986 C CA . GLY A 1 118 ? -27.019 -3.360 61.437 1.00 92.62 118 GLY A CA 1
ATOM 987 C C . GLY A 1 118 ? -28.222 -2.778 62.191 1.00 92.62 118 GLY A C 1
ATOM 988 O O . GLY A 1 118 ? -28.388 -3.042 63.379 1.00 92.62 118 GLY A O 1
ATOM 989 N N . GLU A 1 119 ? -29.091 -2.022 61.515 1.00 92.06 119 GLU A N 1
ATOM 990 C CA . GLU A 1 119 ? -30.356 -1.540 62.094 1.00 92.06 119 GLU A CA 1
ATOM 991 C C . GLU A 1 119 ? -31.302 -2.704 62.443 1.00 92.06 119 GLU A C 1
ATOM 993 O O . GLU A 1 119 ? -31.896 -2.715 63.523 1.00 92.06 119 GLU A O 1
ATOM 998 N N . CYS A 1 120 ? -31.396 -3.710 61.569 1.00 90.75 120 CYS A N 1
ATOM 999 C CA . CYS A 1 120 ? -32.183 -4.920 61.807 1.00 90.75 120 CYS A CA 1
ATOM 1000 C C . CYS A 1 120 ? -31.632 -5.747 62.981 1.00 90.75 120 CYS A C 1
ATOM 1002 O O . CYS A 1 120 ? -32.409 -6.207 63.818 1.00 90.75 120 CYS A O 1
ATOM 1004 N N . ASP A 1 121 ? -30.308 -5.878 63.096 1.00 92.75 121 ASP A N 1
ATOM 1005 C CA . ASP A 1 121 ? -29.651 -6.572 64.209 1.00 92.75 121 ASP A CA 1
ATOM 1006 C C . ASP A 1 121 ? -29.978 -5.907 65.552 1.00 92.75 121 ASP A C 1
ATOM 1008 O O . ASP A 1 121 ? -30.383 -6.588 66.496 1.00 92.75 121 ASP A O 1
ATOM 1012 N N . ILE A 1 122 ? -29.895 -4.572 65.619 1.00 92.50 122 ILE A N 1
ATOM 1013 C CA . ILE A 1 122 ? -30.279 -3.797 66.810 1.00 92.50 122 ILE A CA 1
ATOM 1014 C C . ILE A 1 122 ? -31.753 -4.038 67.155 1.00 92.50 122 ILE A C 1
ATOM 1016 O O . ILE A 1 122 ? -32.097 -4.255 68.319 1.00 92.50 122 ILE A O 1
ATOM 1020 N N . GLN A 1 123 ? -32.633 -4.010 66.153 1.00 91.06 123 GLN A N 1
ATOM 1021 C CA . GLN A 1 123 ? -34.064 -4.219 66.352 1.00 91.06 123 GLN A CA 1
ATOM 1022 C C . GLN A 1 123 ? -34.371 -5.634 66.865 1.00 91.06 123 GLN A C 1
ATOM 1024 O O . GLN A 1 123 ? -35.167 -5.785 67.793 1.00 91.06 123 GLN A O 1
ATOM 1029 N N . ASN A 1 124 ? -33.708 -6.658 66.325 1.00 86.44 124 ASN A N 1
ATOM 1030 C CA . ASN A 1 124 ? -33.821 -8.037 66.800 1.00 86.44 124 ASN A CA 1
ATOM 1031 C C . ASN A 1 124 ? -33.329 -8.190 68.244 1.00 86.44 124 ASN A C 1
ATOM 1033 O O . ASN A 1 124 ? -33.966 -8.890 69.034 1.00 86.44 124 ASN A O 1
ATOM 1037 N N . GLN A 1 125 ? -32.237 -7.519 68.614 1.00 90.62 125 GLN A N 1
ATOM 1038 C CA . GLN A 1 125 ? -31.731 -7.522 69.987 1.00 90.62 125 GLN A CA 1
ATOM 1039 C C . GLN A 1 125 ? -32.729 -6.896 70.962 1.00 90.62 125 GLN A C 1
ATOM 1041 O O . GLN A 1 125 ? -33.046 -7.504 71.979 1.00 90.62 125 GLN A O 1
ATOM 1046 N N . LEU A 1 126 ? -33.316 -5.748 70.611 1.00 90.44 126 LEU A N 1
ATOM 1047 C CA . LEU A 1 126 ? -34.362 -5.109 71.417 1.00 90.44 126 LEU A CA 1
ATOM 1048 C C . LEU A 1 126 ? -35.591 -6.009 71.605 1.00 90.44 126 LEU A C 1
ATOM 1050 O O . LEU A 1 126 ? -36.093 -6.142 72.718 1.00 90.44 126 LEU A O 1
ATOM 1054 N N . LEU A 1 127 ? -36.061 -6.648 70.530 1.00 87.81 127 LEU A N 1
ATOM 1055 C CA . LEU A 1 127 ? -37.175 -7.600 70.582 1.00 87.81 127 LEU A CA 1
ATOM 1056 C C . LEU A 1 127 ? -36.858 -8.814 71.465 1.00 87.81 127 LEU A C 1
ATOM 1058 O O . LEU A 1 127 ? -37.721 -9.264 72.218 1.00 87.81 127 LEU A O 1
ATOM 1062 N N . THR A 1 128 ? -35.630 -9.328 71.388 1.00 87.56 128 THR A N 1
ATOM 1063 C CA . THR A 1 128 ? -35.165 -10.451 72.215 1.00 87.56 128 THR A CA 1
ATOM 1064 C C . THR A 1 128 ? -35.133 -10.059 73.694 1.00 87.56 128 THR A C 1
ATOM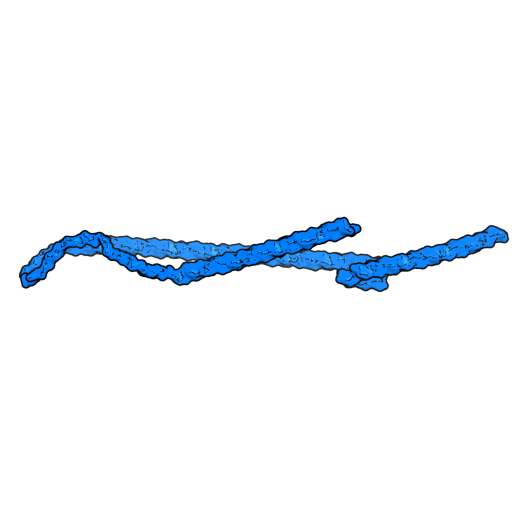 1066 O O . THR A 1 128 ? -35.726 -10.753 74.521 1.00 87.56 128 THR A O 1
ATOM 1069 N N . ASP A 1 129 ? -34.552 -8.901 74.015 1.00 87.56 129 ASP A N 1
ATOM 1070 C CA . ASP A 1 129 ? -34.509 -8.353 75.375 1.00 87.56 129 ASP A CA 1
ATOM 1071 C C . ASP A 1 129 ? -35.918 -8.107 75.945 1.00 87.56 129 ASP A C 1
ATOM 1073 O O . ASP A 1 129 ? -36.167 -8.288 77.140 1.00 87.56 129 ASP A O 1
ATOM 1077 N N . GLU A 1 130 ? -36.864 -7.665 75.112 1.00 85.81 130 GLU A N 1
ATOM 1078 C CA . GLU A 1 130 ? -38.245 -7.419 75.528 1.00 85.81 130 GLU A CA 1
ATOM 1079 C C . GLU A 1 130 ? -39.025 -8.720 75.769 1.00 85.81 130 GLU A C 1
ATOM 1081 O O . GLU A 1 130 ? -39.840 -8.787 76.694 1.00 85.81 130 GLU A O 1
ATOM 1086 N N . LEU A 1 131 ? -38.744 -9.775 74.997 1.00 79.81 131 LEU A N 1
ATOM 1087 C CA . LEU A 1 131 ? -39.281 -11.115 75.241 1.00 79.81 131 LEU A CA 1
ATOM 1088 C C . LEU A 1 131 ? -38.742 -11.719 76.544 1.00 79.81 131 LEU A C 1
ATOM 1090 O O . LEU A 1 131 ? -39.533 -12.278 77.303 1.00 79.81 131 LEU A O 1
ATOM 1094 N N . GLU A 1 132 ? -37.451 -11.557 76.852 1.00 79.12 132 GLU A N 1
ATOM 1095 C CA . GLU A 1 132 ? -36.861 -12.023 78.120 1.00 79.12 132 GLU A CA 1
ATOM 1096 C C . GLU A 1 132 ? -37.410 -11.278 79.349 1.00 79.12 132 GLU A C 1
ATOM 1098 O O . GLU A 1 132 ? -37.525 -11.854 80.432 1.00 79.12 132 GLU A O 1
ATOM 1103 N N . LYS A 1 133 ? -37.793 -10.003 79.200 1.00 77.06 133 LYS A N 1
ATOM 1104 C CA . LYS A 1 133 ? -38.353 -9.183 80.290 1.00 77.06 133 LYS A CA 1
ATOM 1105 C C . LYS A 1 133 ? -39.838 -9.417 80.557 1.00 77.06 133 LYS A C 1
ATOM 1107 O O . LYS A 1 133 ? -40.349 -8.910 81.560 1.00 77.06 133 LYS A O 1
ATOM 1112 N N . ARG A 1 134 ? -40.558 -10.156 79.705 1.00 64.00 134 ARG A N 1
ATOM 1113 C CA . ARG A 1 134 ? -41.951 -10.518 79.998 1.00 64.00 134 ARG A CA 1
ATOM 1114 C C . ARG A 1 134 ? -41.968 -11.516 81.161 1.00 64.00 134 ARG A C 1
ATOM 1116 O O . ARG A 1 134 ? -41.439 -12.615 81.015 1.00 64.00 134 ARG A O 1
ATOM 1123 N N . PRO A 1 135 ? -42.596 -11.192 82.307 1.00 51.12 135 PRO A N 1
ATOM 1124 C CA . PRO A 1 135 ? -42.765 -12.181 83.357 1.00 51.12 135 PRO A CA 1
ATOM 1125 C C . PRO A 1 135 ? -43.632 -13.312 82.804 1.00 51.12 135 PRO A C 1
ATOM 1127 O O . PRO A 1 135 ? -44.685 -13.056 82.210 1.00 51.12 135 PRO A O 1
ATOM 1130 N N . VAL A 1 136 ? -43.194 -14.556 83.008 1.00 51.22 136 VAL A N 1
ATOM 1131 C CA . VAL A 1 136 ? -44.033 -15.739 82.810 1.00 51.22 136 VAL A CA 1
ATOM 1132 C C . VAL A 1 136 ? -45.246 -15.551 83.713 1.00 51.22 136 VAL A C 1
ATOM 1134 O O . VAL A 1 136 ? -45.178 -15.710 84.931 1.00 51.22 136 VAL A O 1
ATOM 1137 N N . ARG A 1 137 ? -46.357 -15.100 83.130 1.00 40.59 137 ARG A N 1
ATOM 1138 C CA . ARG A 1 137 ? -47.626 -15.020 83.835 1.00 40.59 137 ARG A CA 1
ATOM 1139 C C . ARG A 1 137 ? -48.071 -16.463 84.011 1.00 40.59 137 ARG A C 1
ATOM 1141 O O . ARG A 1 137 ? -48.518 -17.087 83.053 1.00 40.59 137 ARG A O 1
ATOM 1148 N N . ASN A 1 138 ? -47.861 -16.985 85.217 1.00 41.59 138 ASN A N 1
ATOM 1149 C CA . ASN A 1 138 ? -48.415 -18.250 85.674 1.00 41.59 138 ASN A CA 1
ATOM 1150 C C . ASN A 1 138 ? -49.921 -1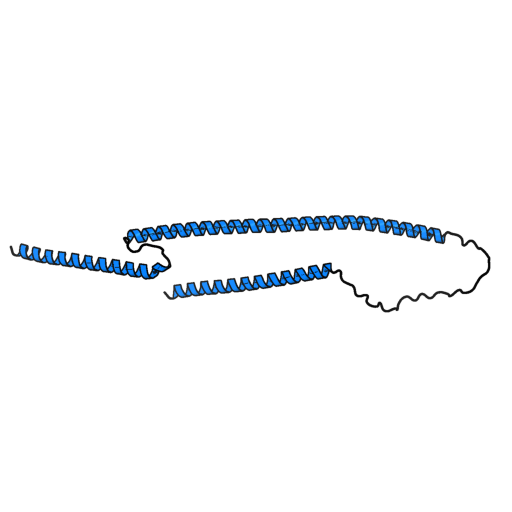8.243 85.398 1.00 41.59 138 ASN A C 1
ATOM 1152 O O . ASN A 1 138 ? -50.685 -17.612 86.126 1.00 41.59 138 ASN A O 1
ATOM 1156 N N . ASN A 1 139 ? -50.330 -18.931 84.340 1.00 38.66 139 ASN A N 1
ATOM 1157 C CA . ASN A 1 139 ? -51.666 -19.481 84.243 1.00 38.66 139 ASN A CA 1
ATOM 1158 C C . ASN A 1 139 ? -51.512 -20.951 84.629 1.00 38.66 139 ASN A C 1
ATOM 1160 O O . ASN A 1 139 ? -51.146 -21.793 83.811 1.00 38.66 139 ASN A O 1
ATOM 1164 N N . GLU A 1 140 ? -51.704 -21.217 85.919 1.00 40.31 140 GLU A N 1
ATOM 1165 C CA . GLU A 1 140 ? -51.969 -22.554 86.430 1.00 40.31 140 GLU A CA 1
ATOM 1166 C C . GLU A 1 140 ? -53.273 -23.053 85.800 1.00 40.31 140 GLU A C 1
ATOM 1168 O O . GLU A 1 140 ? -54.360 -22.738 86.264 1.00 40.31 140 GLU A O 1
ATOM 1173 N N . GLU A 1 141 ? -53.162 -23.834 84.732 1.00 35.91 141 GLU A N 1
ATOM 1174 C CA . GLU A 1 141 ? -54.122 -24.893 84.432 1.00 35.91 141 GLU A CA 1
ATOM 1175 C C . GLU A 1 141 ? -53.373 -26.036 83.737 1.00 35.91 141 GLU A C 1
ATOM 1177 O O . GLU A 1 141 ? -53.199 -26.089 82.524 1.00 35.91 141 GLU A O 1
ATOM 1182 N N . SER A 1 142 ? -52.830 -26.902 84.596 1.00 44.81 142 SER A N 1
ATOM 1183 C CA . SER A 1 142 ? -52.564 -28.331 84.410 1.00 44.81 142 SER A CA 1
ATOM 1184 C C . SER A 1 142 ? -52.878 -28.909 83.018 1.00 44.81 142 SER A C 1
ATOM 1186 O O . SER A 1 142 ? -53.983 -29.408 82.801 1.00 44.81 142 SER A O 1
ATOM 1188 N N . VAL A 1 143 ? -51.854 -29.012 82.163 1.00 37.56 143 VAL A N 1
ATOM 1189 C CA . VAL A 1 143 ? -51.572 -30.227 81.376 1.00 37.56 143 VAL A CA 1
ATOM 1190 C C . VAL A 1 143 ? -50.052 -30.346 81.199 1.00 37.56 143 VAL A C 1
ATOM 1192 O O . VAL A 1 143 ? -49.439 -29.579 80.466 1.00 37.56 143 VAL A O 1
ATOM 1195 N N . GLU A 1 144 ? -49.443 -31.332 81.848 1.00 37.59 144 GLU A N 1
ATOM 1196 C CA . GLU A 1 144 ? -48.104 -31.852 81.532 1.00 37.59 144 GLU A CA 1
ATOM 1197 C C . GLU A 1 144 ? -48.242 -33.380 81.359 1.00 37.59 144 GLU A C 1
ATOM 1199 O O . GLU A 1 144 ? -49.149 -33.951 81.976 1.00 37.59 144 GLU A O 1
ATOM 1204 N N . PRO A 1 145 ? -47.407 -34.069 80.546 1.00 51.25 145 PRO A N 1
ATOM 1205 C CA . PRO A 1 145 ? -45.949 -33.914 80.611 1.00 51.25 145 PRO A CA 1
ATOM 1206 C C . PRO A 1 145 ? -45.194 -34.007 79.268 1.00 51.25 145 PRO A C 1
ATOM 1208 O O . PRO A 1 145 ? -45.549 -34.782 78.386 1.00 51.25 145 PRO A O 1
ATOM 1211 N N . ASN A 1 146 ? -44.075 -33.291 79.142 1.00 32.66 146 ASN A N 1
ATOM 1212 C CA . ASN A 1 146 ? -42.747 -33.921 79.076 1.00 32.66 146 ASN A CA 1
ATOM 1213 C C . ASN A 1 146 ? -41.656 -32.865 78.883 1.00 32.66 146 ASN A C 1
ATOM 1215 O O . ASN A 1 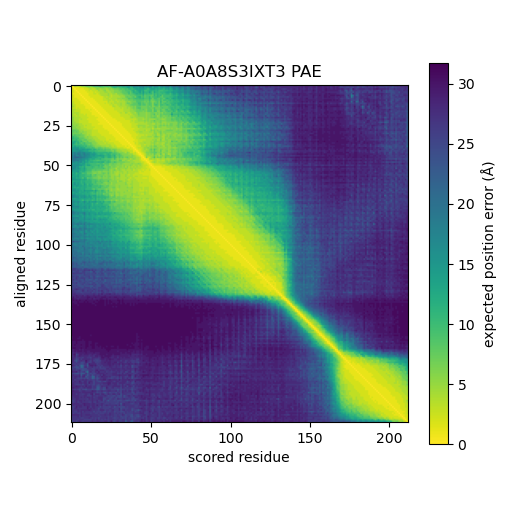146 ? -41.540 -32.231 77.837 1.00 32.66 146 ASN A O 1
ATOM 1219 N N . ILE A 1 147 ? -40.815 -32.740 79.904 1.00 45.03 147 ILE A N 1
ATOM 1220 C CA . ILE A 1 147 ? -39.534 -32.053 79.840 1.00 45.03 147 ILE A CA 1
ATOM 1221 C C . ILE A 1 147 ? -38.524 -33.069 79.311 1.00 45.03 147 ILE A C 1
ATOM 1223 O O . ILE A 1 147 ? -38.126 -33.974 80.045 1.00 45.03 147 ILE A O 1
ATOM 1227 N N . GLU A 1 148 ? -38.056 -32.892 78.078 1.00 32.44 148 GLU A N 1
ATOM 1228 C CA . GLU A 1 148 ? -36.762 -33.440 77.682 1.00 32.44 148 GLU A CA 1
ATOM 1229 C C . GLU A 1 148 ? -35.693 -32.359 77.847 1.00 32.44 148 GLU A C 1
ATOM 1231 O O . GLU A 1 148 ? -35.665 -31.327 77.176 1.00 32.44 148 GLU A O 1
ATOM 1236 N N . LYS A 1 149 ? -34.825 -32.599 78.830 1.00 41.34 149 LYS A N 1
ATOM 1237 C CA . LYS A 1 149 ? -33.593 -31.858 79.065 1.00 41.34 149 LYS A CA 1
ATOM 1238 C C . LYS A 1 149 ? -32.662 -32.011 77.860 1.00 41.34 149 LYS A C 1
ATOM 1240 O O . LYS A 1 149 ? -32.264 -33.119 77.529 1.00 41.34 149 LYS A O 1
ATOM 1245 N N . VAL A 1 150 ? -32.262 -30.867 77.311 1.00 46.50 150 VAL A N 1
ATOM 1246 C CA . VAL A 1 150 ? -30.901 -30.499 76.880 1.00 46.50 150 VAL A CA 1
ATOM 1247 C C . VAL A 1 150 ? -29.994 -31.648 76.410 1.00 46.50 150 VAL A C 1
ATOM 1249 O O . VAL A 1 150 ? -29.459 -32.412 77.210 1.00 46.50 150 VAL A O 1
ATOM 1252 N N . SER A 1 151 ? -29.639 -31.626 75.125 1.00 34.75 151 SER A N 1
ATOM 1253 C CA . SER A 1 151 ? -28.282 -31.969 74.691 1.00 34.75 151 SER A CA 1
ATOM 1254 C C . SER A 1 151 ? -27.869 -31.081 73.521 1.00 34.75 151 SER A C 1
ATOM 1256 O O . SER A 1 151 ? -28.334 -31.224 72.394 1.00 34.75 151 SER A O 1
ATOM 1258 N N . LEU A 1 152 ? -26.968 -30.150 73.838 1.00 44.78 152 LEU A N 1
ATOM 1259 C CA . LEU A 1 152 ? -25.972 -29.604 72.927 1.00 44.78 152 LEU A CA 1
ATOM 1260 C C . LEU A 1 152 ? -25.269 -30.766 72.207 1.00 44.78 152 LEU A C 1
ATOM 1262 O O . LEU A 1 152 ? -24.307 -31.319 72.728 1.00 44.78 152 LEU A O 1
ATOM 1266 N N . ASN A 1 153 ? -25.730 -31.110 71.008 1.00 36.59 153 ASN A N 1
ATOM 1267 C CA . ASN A 1 153 ? -24.934 -31.835 70.024 1.00 36.59 153 ASN A CA 1
ATOM 1268 C C . ASN A 1 153 ? -24.642 -30.887 68.866 1.00 36.59 153 ASN A C 1
ATOM 1270 O O . ASN A 1 153 ? -25.301 -30.869 67.830 1.00 36.59 153 ASN A O 1
ATOM 1274 N N . VAL A 1 154 ? -23.611 -30.079 69.085 1.00 41.44 154 VAL A N 1
ATOM 1275 C CA . VAL A 1 154 ? -22.765 -29.570 68.011 1.00 41.44 154 VAL A CA 1
ATOM 1276 C C . VAL A 1 154 ? -22.241 -30.771 67.207 1.00 41.44 154 VAL A C 1
ATOM 1278 O O . VAL A 1 154 ? -21.763 -31.738 67.791 1.00 41.44 154 VAL A O 1
ATOM 1281 N N . LEU A 1 155 ? -22.291 -30.661 65.875 1.00 44.19 155 LEU A N 1
ATOM 1282 C CA . LEU A 1 155 ? -21.562 -31.471 64.887 1.00 44.19 155 LEU A CA 1
ATOM 1283 C C . LEU A 1 155 ? -21.826 -32.992 64.861 1.00 44.19 155 LEU A C 1
ATOM 1285 O O . LEU A 1 155 ? -21.218 -33.763 65.600 1.00 44.19 155 LEU A O 1
ATOM 1289 N N . LYS A 1 156 ? -22.589 -33.429 63.852 1.00 45.94 156 LYS A N 1
ATOM 1290 C CA . LYS A 1 156 ? -22.172 -34.401 62.813 1.00 45.94 156 LYS A CA 1
ATOM 1291 C C . LYS A 1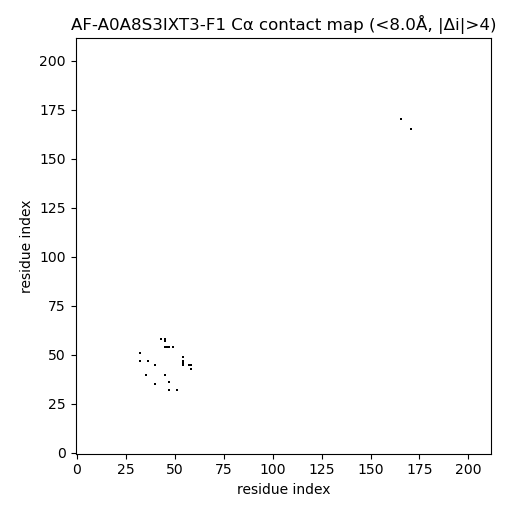 156 ? -23.404 -34.847 62.022 1.00 45.94 156 LYS A C 1
ATOM 1293 O O . LYS A 1 156 ? -23.896 -35.959 62.178 1.00 45.94 156 LYS A O 1
ATOM 1298 N N . GLN A 1 157 ? -23.879 -33.985 61.136 1.00 37.44 157 GLN A N 1
ATOM 1299 C CA . GLN A 1 157 ? -24.417 -34.481 59.875 1.00 37.44 157 GLN A CA 1
ATOM 1300 C C . GLN A 1 157 ? -23.388 -34.124 58.806 1.00 37.44 157 GLN A C 1
ATOM 1302 O O . GLN A 1 157 ? -22.855 -33.011 58.845 1.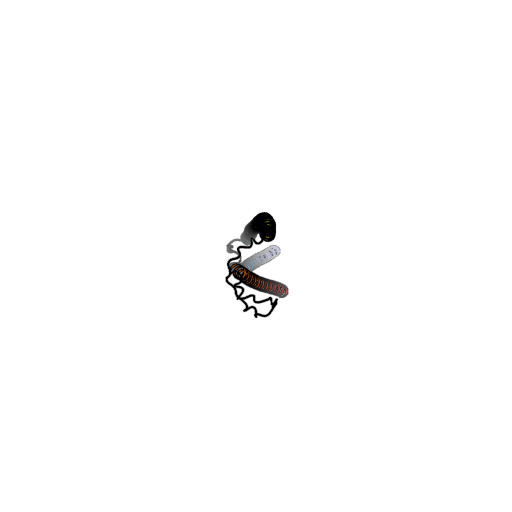00 37.44 157 GLN A O 1
ATOM 1307 N N . PRO A 1 158 ? -23.014 -35.070 57.928 1.00 38.16 158 PRO A N 1
ATOM 1308 C CA . PRO A 1 158 ? -22.196 -34.726 56.785 1.00 38.16 158 PRO A CA 1
ATOM 1309 C C . PRO A 1 158 ? -23.001 -33.694 56.001 1.00 38.16 158 PRO A C 1
ATOM 1311 O O . PRO A 1 158 ? -24.169 -33.924 55.695 1.00 38.16 158 PRO A O 1
ATOM 1314 N N . PHE A 1 159 ? -22.399 -32.536 55.750 1.00 37.78 159 PHE A N 1
ATOM 1315 C CA . PHE A 1 159 ? -22.858 -31.689 54.666 1.00 37.78 159 PHE A CA 1
ATOM 1316 C C . PHE A 1 159 ? -22.881 -32.593 53.433 1.00 37.78 159 PHE A C 1
ATOM 1318 O O . PHE A 1 159 ? -21.825 -33.001 52.953 1.00 37.78 159 PHE A O 1
ATOM 1325 N N . GLU A 1 160 ? -24.068 -32.982 52.971 1.00 44.78 160 GLU A N 1
ATOM 1326 C CA . GLU A 1 160 ? -24.200 -33.323 51.565 1.00 44.78 160 GLU A CA 1
ATOM 1327 C C . GLU A 1 160 ? -23.761 -32.064 50.829 1.00 44.78 160 GLU A C 1
ATOM 1329 O O . GLU A 1 160 ? -24.311 -30.983 51.054 1.00 44.78 160 GLU A O 1
ATOM 1334 N N . GLU A 1 161 ? -22.682 -32.194 50.058 1.00 40.84 161 GLU A N 1
ATOM 1335 C CA . GLU A 1 161 ? -22.228 -31.179 49.122 1.00 40.84 161 GLU A CA 1
ATOM 1336 C C . GLU A 1 161 ? -23.415 -30.840 48.226 1.00 40.84 161 GLU A C 1
ATOM 1338 O O . GLU A 1 161 ? -23.705 -31.522 47.245 1.00 40.84 161 GLU A O 1
ATOM 1343 N N . VAL A 1 162 ? -24.142 -29.790 48.601 1.00 39.62 162 VAL A N 1
ATOM 1344 C CA . VAL A 1 162 ? -25.021 -29.088 47.684 1.00 39.62 162 VAL A CA 1
ATOM 1345 C C . VAL A 1 162 ? -24.105 -28.685 46.535 1.00 39.62 162 VAL A C 1
ATOM 1347 O O . VAL A 1 162 ? -23.126 -27.975 46.793 1.00 39.62 162 VAL A O 1
ATOM 1350 N N . PRO A 1 163 ? -24.353 -29.148 45.297 1.00 43.41 163 PRO A N 1
ATOM 1351 C CA . PRO A 1 163 ? -23.585 -28.693 44.159 1.00 43.41 163 PRO A CA 1
ATOM 1352 C C . PRO A 1 163 ? -23.704 -27.178 44.151 1.00 43.41 163 PRO A C 1
ATOM 1354 O O . PRO A 1 163 ? -24.800 -26.634 43.992 1.00 43.41 163 PRO A O 1
ATOM 1357 N N . ILE A 1 164 ? -22.586 -26.499 44.395 1.00 43.03 164 ILE A N 1
ATOM 1358 C CA . ILE A 1 164 ? -22.482 -25.075 44.137 1.00 43.03 164 ILE A CA 1
ATOM 1359 C C . ILE A 1 164 ? -22.679 -24.982 42.630 1.00 43.03 164 ILE A C 1
ATOM 1361 O O . ILE A 1 164 ? -21.761 -25.235 41.852 1.00 43.03 164 ILE A O 1
ATOM 1365 N N . HIS A 1 165 ? -23.913 -24.708 42.210 1.00 42.81 165 HIS A N 1
ATOM 1366 C CA . HIS A 1 165 ? -24.168 -24.193 40.883 1.00 42.81 165 HIS A CA 1
ATOM 1367 C C . HIS A 1 165 ? -23.503 -22.822 40.870 1.00 42.81 165 HIS A C 1
ATOM 1369 O O . HIS A 1 165 ? -24.094 -21.814 41.257 1.00 42.81 165 HIS A O 1
ATOM 1375 N N . MET A 1 166 ? -22.218 -22.834 40.512 1.00 43.22 166 MET A N 1
ATOM 1376 C CA . MET A 1 166 ? -21.475 -21.658 40.112 1.00 43.22 166 MET A CA 1
ATOM 1377 C C . MET A 1 166 ? -22.339 -20.970 39.063 1.00 43.22 166 MET A C 1
ATOM 1379 O O . MET A 1 166 ? -22.761 -21.574 38.075 1.00 43.22 166 MET A O 1
ATOM 1383 N N . SER A 1 167 ? -22.710 -19.741 39.391 1.00 47.34 167 SER A N 1
ATOM 1384 C CA . SER A 1 167 ? -23.435 -18.810 38.546 1.00 47.34 167 SER A CA 1
ATOM 1385 C C . SER A 1 167 ? -22.981 -18.942 37.089 1.00 47.34 167 SER A C 1
ATOM 1387 O O . SER A 1 167 ? -21.797 -18.792 36.794 1.00 47.34 167 SER A O 1
ATOM 1389 N N . GLY A 1 168 ? -23.916 -19.185 36.164 1.00 50.91 168 GLY A N 1
ATOM 1390 C CA . GLY A 1 168 ? -23.635 -19.308 34.726 1.00 50.91 168 GLY A CA 1
ATOM 1391 C C . GLY A 1 168 ? -23.004 -18.064 34.077 1.00 50.91 168 GLY A C 1
ATOM 1392 O O . GLY A 1 168 ? -22.711 -18.093 32.887 1.00 50.91 168 GLY A O 1
ATOM 1393 N N . ALA A 1 169 ? -22.790 -16.985 34.837 1.00 52.12 169 ALA A N 1
ATOM 1394 C CA . ALA A 1 169 ? -22.042 -15.809 34.409 1.00 52.12 169 ALA A CA 1
ATOM 1395 C C . ALA A 1 169 ? -20.514 -15.998 34.510 1.00 52.12 169 ALA A C 1
ATOM 1397 O O . ALA A 1 169 ? -19.799 -15.559 33.613 1.00 52.12 169 ALA A O 1
ATOM 1398 N N . GLU A 1 170 ? -20.009 -16.700 35.533 1.00 50.94 170 GLU A N 1
ATOM 1399 C CA . GLU A 1 170 ? -18.560 -16.915 35.707 1.00 50.94 170 GLU A CA 1
ATOM 1400 C C . GLU A 1 170 ? -18.015 -17.928 34.690 1.00 50.94 170 GLU A C 1
ATOM 1402 O O . GLU A 1 170 ? -16.950 -17.712 34.118 1.00 50.94 170 GLU A O 1
ATOM 1407 N N . ASP A 1 171 ? -18.776 -18.985 34.377 1.00 58.97 171 ASP A N 1
ATOM 1408 C CA . ASP A 1 171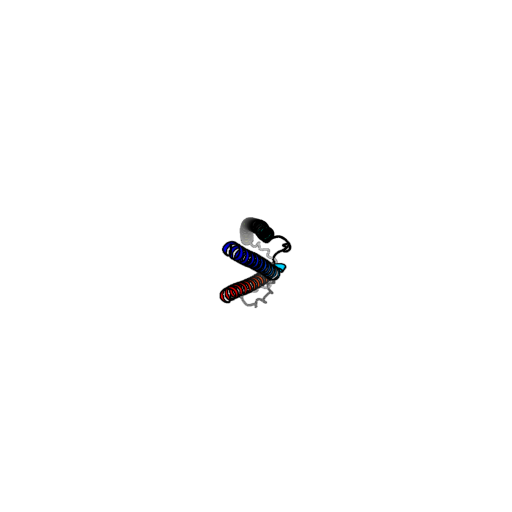 ? -18.427 -19.948 33.317 1.00 58.97 171 ASP A CA 1
ATOM 1409 C C . ASP A 1 171 ? -18.463 -19.314 31.913 1.00 58.97 171 ASP A C 1
ATOM 1411 O O . ASP A 1 171 ? -17.694 -19.704 31.028 1.00 58.97 171 ASP A O 1
ATOM 1415 N N . ALA A 1 172 ? -19.320 -18.308 31.701 1.00 62.09 172 ALA A N 1
ATOM 1416 C CA . ALA A 1 172 ? -19.392 -17.572 30.442 1.00 62.09 172 ALA A CA 1
ATOM 1417 C C . ALA A 1 172 ? -18.178 -16.648 30.248 1.00 62.09 172 ALA A C 1
ATOM 1419 O O . ALA A 1 172 ? -17.588 -16.643 29.165 1.00 62.09 172 ALA A O 1
ATOM 1420 N N . GLU A 1 173 ? -17.752 -15.925 31.289 1.00 63.69 173 GLU A N 1
ATOM 1421 C CA . GLU A 1 173 ? -16.528 -15.109 31.255 1.00 63.69 173 GLU A CA 1
ATOM 1422 C C . GLU A 1 173 ? -15.266 -15.969 31.105 1.00 63.69 173 GLU A C 1
ATOM 1424 O O . GLU A 1 173 ? -14.394 -15.659 30.289 1.00 63.69 173 GLU A O 1
ATOM 1429 N N . LEU A 1 174 ? -15.181 -17.097 31.819 1.00 68.31 174 LEU A N 1
ATOM 1430 C CA . LEU A 1 174 ? -14.074 -18.050 31.673 1.00 68.31 174 LEU A CA 1
ATOM 1431 C C . LEU A 1 174 ? -14.026 -18.660 30.264 1.00 68.31 174 LEU A C 1
ATOM 1433 O O . LEU A 1 174 ? -12.937 -18.893 29.728 1.00 68.31 174 LEU A O 1
ATOM 1437 N N . GLY A 1 175 ? -15.189 -18.889 29.648 1.00 66.94 175 GLY A N 1
ATOM 1438 C CA . GLY A 1 175 ? -15.318 -19.323 28.257 1.00 66.94 175 GLY A CA 1
ATOM 1439 C C . GLY A 1 175 ? -14.797 -18.282 27.264 1.00 66.94 175 GLY A C 1
ATOM 1440 O O . GLY A 1 175 ? -13.936 -18.600 26.441 1.00 66.94 175 GLY A O 1
ATOM 1441 N N . GLN A 1 176 ? -15.242 -17.029 27.390 1.00 66.88 176 GLN A N 1
ATOM 1442 C CA . GLN A 1 176 ? -14.798 -15.920 26.535 1.00 66.88 176 GLN A CA 1
ATOM 1443 C C . GLN A 1 176 ? -13.296 -15.650 26.670 1.00 66.88 176 GLN A C 1
ATOM 1445 O O . GLN A 1 176 ? -12.605 -15.415 25.674 1.00 66.88 176 GLN A O 1
ATOM 1450 N N . LEU A 1 177 ? -12.755 -15.739 27.887 1.00 73.69 177 LEU A N 1
ATOM 1451 C CA . LEU A 1 177 ? -11.326 -15.563 28.126 1.00 73.69 177 LEU A CA 1
ATOM 1452 C C . LEU A 1 177 ? -10.505 -16.679 27.465 1.00 73.69 177 LEU A C 1
ATOM 1454 O O . LEU A 1 177 ? -9.485 -16.400 26.836 1.00 73.69 177 LEU A O 1
ATOM 1458 N N . ARG A 1 178 ? -10.956 -17.939 27.544 1.00 70.31 178 ARG A N 1
ATOM 1459 C CA . ARG A 1 178 ? -10.299 -19.069 26.862 1.00 70.31 178 ARG A CA 1
ATOM 1460 C C . ARG A 1 178 ? -10.307 -18.908 25.346 1.00 70.31 178 ARG A C 1
ATOM 1462 O O . ARG A 1 178 ? -9.291 -19.175 24.708 1.00 70.31 178 ARG A O 1
ATOM 1469 N N . GLU A 1 179 ? -11.421 -18.458 24.781 1.00 74.62 179 GLU A N 1
ATOM 1470 C CA . GLU A 1 179 ? -11.547 -18.216 23.343 1.00 74.62 179 GLU A CA 1
ATOM 1471 C C . GLU A 1 179 ? -10.642 -17.067 22.883 1.00 74.62 179 GLU A C 1
ATOM 1473 O O . GLU A 1 179 ? -9.909 -17.200 21.903 1.00 74.62 179 GLU A O 1
ATOM 1478 N N . THR A 1 180 ? -10.586 -15.984 23.658 1.00 79.00 180 THR A N 1
ATOM 1479 C CA . THR A 1 180 ? -9.706 -14.839 23.386 1.00 79.00 180 THR A CA 1
ATOM 1480 C C . THR A 1 180 ? -8.229 -15.232 23.457 1.00 79.00 180 THR A C 1
ATOM 1482 O O . THR A 1 180 ? -7.443 -14.865 22.583 1.00 79.00 180 THR A O 1
ATOM 1485 N N . VAL A 1 181 ? -7.839 -16.033 24.454 1.00 81.06 181 VAL A N 1
ATOM 1486 C CA . VAL A 1 181 ? -6.470 -16.562 24.576 1.00 81.06 181 VAL A CA 1
ATOM 1487 C C . VAL A 1 181 ? -6.126 -17.483 23.404 1.00 81.06 181 VAL A C 1
ATOM 1489 O O . VAL A 1 181 ? -5.021 -17.394 22.867 1.00 81.06 181 VAL A O 1
ATOM 1492 N N . ALA A 1 182 ? -7.054 -18.336 22.962 1.00 75.62 182 ALA A N 1
ATOM 1493 C CA . ALA A 1 182 ? -6.844 -19.191 21.795 1.00 75.62 182 ALA A CA 1
ATOM 1494 C C . ALA A 1 182 ? -6.668 -18.367 20.506 1.00 75.62 182 ALA A C 1
ATOM 1496 O O . ALA A 1 182 ? -5.761 -18.646 19.719 1.00 75.62 182 ALA A O 1
ATOM 1497 N N . LEU A 1 183 ? -7.474 -17.316 20.326 1.00 84.00 183 LEU A N 1
ATOM 1498 C CA . LEU A 1 183 ? -7.386 -16.409 19.182 1.00 84.00 183 LEU A CA 1
ATOM 1499 C C . LEU A 1 183 ? -6.047 -15.657 19.154 1.00 84.00 183 LEU A C 1
ATOM 1501 O O . LEU A 1 183 ? -5.369 -15.640 18.127 1.00 84.00 183 LEU A O 1
ATOM 1505 N N . LEU A 1 184 ? -5.637 -15.086 20.290 1.00 82.50 184 LEU A N 1
ATOM 1506 C CA . LEU A 1 184 ? -4.349 -14.400 20.432 1.00 82.50 184 LEU A CA 1
ATOM 1507 C C . LEU A 1 184 ? -3.176 -15.353 20.177 1.00 82.50 184 LEU A C 1
ATOM 1509 O O . LEU A 1 184 ? -2.239 -14.999 19.468 1.00 82.50 184 LEU A O 1
ATOM 1513 N N . THR A 1 185 ? -3.254 -16.588 20.677 1.00 83.06 185 THR A N 1
ATOM 1514 C CA . THR A 1 185 ? -2.228 -17.614 20.432 1.00 83.06 185 THR A CA 1
ATOM 1515 C C . THR A 1 185 ? -2.108 -17.936 18.940 1.00 83.06 185 THR A C 1
ATOM 1517 O O . THR A 1 185 ? -0.998 -18.041 18.415 1.00 83.06 185 THR A O 1
ATOM 1520 N N . ALA A 1 186 ? -3.235 -18.042 18.232 1.00 82.94 186 ALA A N 1
ATOM 1521 C CA . ALA A 1 186 ? -3.243 -18.268 16.790 1.00 82.94 186 ALA A CA 1
ATOM 1522 C C . ALA A 1 186 ? -2.675 -17.069 16.009 1.00 82.94 186 ALA A C 1
ATOM 1524 O O . ALA A 1 186 ? -1.912 -17.266 15.063 1.00 82.94 186 ALA A O 1
ATOM 1525 N N . GLN A 1 187 ? -2.987 -15.836 16.420 1.00 78.94 187 GLN A N 1
ATOM 1526 C CA . GLN A 1 187 ? -2.416 -14.629 15.813 1.00 78.94 187 GLN A CA 1
ATOM 1527 C C . GLN A 1 187 ? -0.904 -14.528 16.028 1.00 78.94 187 GLN A C 1
ATOM 1529 O O . GLN A 1 187 ? -0.181 -14.207 15.085 1.00 78.94 187 GLN A O 1
ATOM 1534 N N . CYS A 1 188 ? -0.405 -14.849 17.225 1.00 84.19 188 CYS A N 1
ATOM 1535 C CA . CYS A 1 188 ? 1.034 -14.904 17.484 1.00 84.19 188 CYS A CA 1
ATOM 1536 C C . CYS A 1 188 ? 1.729 -15.930 16.579 1.00 84.19 188 CYS A C 1
ATOM 1538 O O . CYS A 1 188 ? 2.744 -15.608 15.968 1.00 84.19 188 CYS A O 1
ATOM 1540 N N . ALA A 1 189 ? 1.146 -17.120 16.404 1.00 84.19 189 ALA A N 1
ATOM 1541 C CA . ALA A 1 189 ? 1.696 -18.133 15.505 1.00 84.19 189 ALA A CA 1
ATOM 1542 C C . ALA A 1 189 ? 1.728 -17.669 14.035 1.00 84.19 189 ALA A C 1
ATOM 1544 O O . ALA A 1 189 ? 2.695 -17.932 13.321 1.00 84.19 189 ALA A O 1
ATOM 1545 N N . GLN A 1 190 ? 0.697 -16.949 13.577 1.00 83.25 190 GLN A N 1
ATOM 1546 C CA . GLN A 1 190 ? 0.673 -16.373 12.227 1.00 83.25 190 GLN A CA 1
ATOM 1547 C C . GLN A 1 190 ? 1.728 -15.277 12.042 1.00 83.25 190 GLN A C 1
ATOM 1549 O O . GLN A 1 190 ? 2.379 -15.226 10.998 1.00 83.25 190 GLN A O 1
ATOM 1554 N N . LEU A 1 191 ? 1.918 -14.423 13.050 1.00 87.38 191 LEU A N 1
ATOM 1555 C CA . LEU A 1 191 ? 2.967 -13.403 13.049 1.00 87.38 191 LEU A CA 1
ATOM 1556 C C . LEU A 1 191 ? 4.360 -14.033 13.007 1.00 87.38 191 LEU A C 1
ATOM 1558 O O . LEU A 1 191 ? 5.197 -13.582 12.227 1.00 87.38 191 LEU A O 1
ATOM 1562 N N . ASP A 1 192 ? 4.597 -15.099 13.771 1.00 89.12 192 ASP A N 1
ATOM 1563 C CA . ASP A 1 192 ? 5.869 -15.825 13.756 1.00 89.12 192 ASP A CA 1
ATOM 1564 C C . ASP A 1 192 ? 6.165 -16.444 12.382 1.00 89.12 192 ASP A C 1
ATOM 1566 O O . ASP A 1 192 ? 7.299 -16.368 11.897 1.00 89.12 192 ASP A O 1
ATOM 1570 N N . GLU A 1 193 ? 5.154 -17.014 11.722 1.00 90.19 193 GLU A N 1
ATOM 1571 C CA . GLU A 1 193 ? 5.295 -17.586 10.380 1.00 90.19 193 GLU A CA 1
ATOM 1572 C C . GLU A 1 193 ? 5.569 -16.498 9.329 1.00 90.19 193 GLU A C 1
ATOM 1574 O O . GLU A 1 193 ? 6.480 -16.635 8.509 1.00 90.19 193 GLU A O 1
ATOM 1579 N N . ALA A 1 194 ? 4.852 -15.370 9.393 1.00 86.69 194 ALA A N 1
ATOM 1580 C CA . ALA A 1 194 ? 5.087 -14.225 8.515 1.00 86.69 194 ALA A CA 1
ATOM 1581 C C . ALA A 1 194 ? 6.503 -13.652 8.693 1.00 86.69 194 ALA A C 1
ATOM 1583 O O . ALA A 1 194 ? 7.187 -13.345 7.713 1.00 86.69 194 ALA A O 1
ATOM 1584 N N . ASN A 1 195 ? 6.975 -13.565 9.938 1.00 91.00 195 ASN A N 1
ATOM 1585 C CA . ASN A 1 195 ? 8.314 -13.078 10.251 1.00 91.00 195 ASN A CA 1
ATOM 1586 C C . ASN A 1 195 ? 9.393 -14.035 9.714 1.00 91.00 195 ASN A C 1
ATOM 1588 O O . ASN A 1 195 ? 10.400 -13.603 9.148 1.00 91.00 195 ASN A O 1
ATOM 1592 N N . ARG A 1 196 ? 9.156 -15.349 9.809 1.00 94.12 196 ARG A N 1
ATOM 1593 C CA . ARG A 1 196 ? 10.040 -16.377 9.244 1.00 94.12 196 ARG A CA 1
ATOM 1594 C C . ARG A 1 196 ? 10.100 -16.306 7.715 1.00 94.12 196 ARG A C 1
ATOM 1596 O O . ARG A 1 196 ? 11.194 -16.346 7.152 1.00 94.12 196 ARG A O 1
ATOM 1603 N N . ALA A 1 197 ? 8.957 -16.146 7.048 1.00 91.31 197 ALA A N 1
ATOM 1604 C CA . ALA A 1 197 ? 8.887 -15.991 5.595 1.00 91.31 197 ALA A CA 1
ATOM 1605 C C . ALA A 1 197 ? 9.628 -14.730 5.119 1.00 91.31 197 ALA A C 1
ATOM 1607 O O . ALA A 1 197 ? 10.382 -14.776 4.145 1.00 91.31 197 ALA A O 1
ATOM 1608 N N . TRP A 1 198 ? 9.484 -13.617 5.845 1.00 93.19 198 TRP A N 1
ATOM 1609 C CA . TRP A 1 198 ? 10.204 -12.380 5.544 1.00 93.19 198 TRP A CA 1
ATOM 1610 C C . TRP A 1 198 ? 11.725 -12.549 5.668 1.00 93.19 198 TRP A C 1
ATOM 1612 O O . TRP A 1 198 ? 12.472 -12.134 4.779 1.00 93.19 198 TRP A O 1
ATOM 1622 N N . GLN A 1 199 ? 12.196 -13.222 6.722 1.00 93.12 199 GLN A N 1
ATOM 1623 C CA . GLN A 1 199 ? 13.622 -13.515 6.894 1.00 93.12 199 GLN A CA 1
ATOM 1624 C C . GLN A 1 199 ? 14.172 -14.390 5.761 1.00 93.12 199 GLN A C 1
ATOM 1626 O O . GLN A 1 199 ? 15.252 -14.103 5.245 1.00 93.12 199 GLN A O 1
ATOM 1631 N N . GLN A 1 200 ? 13.426 -15.413 5.332 1.00 92.50 200 GLN A N 1
ATOM 1632 C CA . GLN A 1 200 ? 13.815 -16.261 4.201 1.00 92.50 200 GLN A CA 1
ATOM 1633 C C . GLN A 1 200 ? 13.902 -15.474 2.892 1.00 92.50 200 GLN A C 1
ATOM 1635 O O . G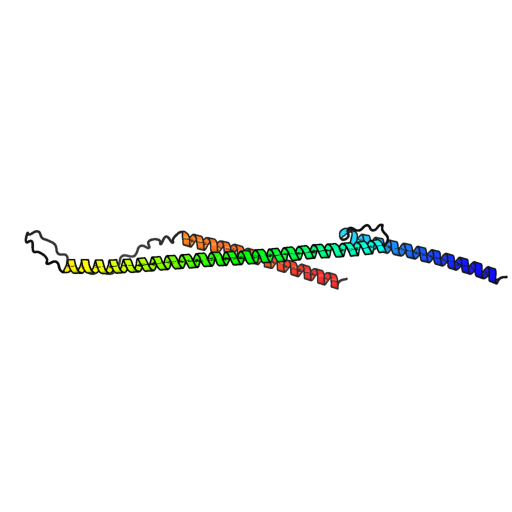LN A 1 200 ? 14.879 -15.614 2.152 1.00 92.50 200 GLN A O 1
ATOM 1640 N N . TYR A 1 201 ? 12.918 -14.615 2.620 1.00 93.62 201 TYR A N 1
ATOM 1641 C CA . TYR A 1 201 ? 12.930 -13.747 1.447 1.00 93.62 201 TYR A CA 1
ATOM 1642 C C . TYR A 1 201 ? 14.151 -12.823 1.452 1.00 93.62 201 TYR A C 1
ATOM 1644 O O . TYR A 1 201 ? 14.904 -12.783 0.479 1.00 93.62 201 TYR A O 1
ATOM 1652 N N . HIS A 1 202 ? 14.406 -12.142 2.571 1.00 93.50 202 HIS A N 1
ATOM 1653 C CA . HIS A 1 202 ? 15.567 -11.269 2.717 1.00 93.50 202 HIS A CA 1
ATOM 1654 C C . HIS A 1 202 ? 16.883 -12.034 2.508 1.00 93.50 202 HIS A C 1
ATOM 1656 O O . HIS A 1 202 ? 17.782 -11.566 1.811 1.00 93.50 202 HIS A O 1
ATOM 1662 N N . GLN A 1 203 ? 17.002 -13.234 3.077 1.00 90.56 203 GLN A N 1
ATOM 1663 C CA . GLN A 1 203 ? 18.200 -14.058 2.944 1.00 90.56 203 GLN A CA 1
ATOM 1664 C C . GLN A 1 203 ? 18.425 -14.527 1.500 1.00 90.56 203 GLN A C 1
ATOM 1666 O O . GLN A 1 203 ? 19.562 -14.505 1.030 1.00 90.56 203 GLN A O 1
ATOM 1671 N N . THR A 1 204 ? 17.349 -14.871 0.788 1.00 93.25 204 THR A N 1
ATOM 1672 C CA . THR A 1 204 ? 17.382 -15.231 -0.639 1.00 93.25 204 THR A CA 1
ATOM 1673 C C . THR A 1 204 ? 17.842 -14.047 -1.486 1.00 93.25 204 THR A C 1
ATOM 1675 O O . THR A 1 204 ? 18.785 -14.180 -2.257 1.00 93.25 204 THR A O 1
ATOM 1678 N N . GLN A 1 205 ? 17.275 -12.857 -1.262 1.00 89.75 205 GLN A N 1
ATOM 1679 C CA . GLN A 1 205 ? 17.680 -11.639 -1.972 1.00 89.75 205 GLN A CA 1
ATOM 1680 C C . GLN A 1 205 ? 19.163 -11.309 -1.752 1.00 89.75 205 GLN A C 1
ATOM 1682 O O . GLN A 1 205 ? 19.889 -11.011 -2.697 1.00 89.75 205 GLN A O 1
ATOM 1687 N N . VAL A 1 206 ? 19.655 -11.417 -0.513 1.00 89.88 206 VAL A N 1
ATOM 1688 C CA . VAL A 1 206 ? 21.077 -11.192 -0.206 1.00 89.88 206 VAL A CA 1
ATOM 1689 C C . VAL A 1 206 ? 21.983 -12.223 -0.891 1.00 89.88 206 VAL A C 1
ATOM 1691 O O . VAL A 1 206 ? 23.083 -11.872 -1.322 1.00 89.88 206 VAL A O 1
ATOM 1694 N N . GLN A 1 207 ? 21.558 -13.486 -0.988 1.00 87.69 207 GLN A N 1
ATOM 1695 C CA . GLN A 1 207 ? 22.314 -14.520 -1.702 1.00 87.69 207 GLN A CA 1
ATOM 1696 C C . GLN A 1 207 ? 22.348 -14.260 -3.209 1.00 87.69 207 GLN A C 1
ATOM 1698 O O . GLN A 1 207 ? 23.434 -14.286 -3.790 1.00 87.69 207 GLN A O 1
ATOM 1703 N N . ASP A 1 208 ? 21.210 -13.920 -3.813 1.00 86.19 208 ASP A N 1
ATOM 1704 C CA . ASP A 1 208 ? 21.117 -13.590 -5.236 1.00 86.19 208 ASP A CA 1
ATOM 1705 C C . ASP A 1 208 ? 22.034 -12.414 -5.593 1.00 86.19 208 ASP A C 1
ATOM 1707 O O . ASP A 1 208 ? 22.787 -12.495 -6.564 1.00 86.19 208 ASP A O 1
ATOM 1711 N N . PHE A 1 209 ? 22.070 -11.369 -4.757 1.00 81.56 209 PHE A N 1
ATOM 1712 C CA . PHE A 1 209 ? 22.985 -10.234 -4.924 1.00 81.56 209 PHE A CA 1
ATOM 1713 C C . PHE A 1 209 ? 24.468 -10.593 -4.780 1.00 81.56 209 PHE A C 1
ATOM 1715 O O . PHE A 1 209 ? 25.294 -9.973 -5.438 1.00 81.56 209 PHE A O 1
ATOM 1722 N N . ARG A 1 210 ? 24.837 -11.556 -3.926 1.00 76.44 210 ARG A N 1
ATOM 1723 C CA . ARG A 1 210 ? 26.239 -12.001 -3.782 1.00 76.44 210 ARG A CA 1
ATOM 1724 C C . ARG A 1 210 ? 26.699 -12.937 -4.898 1.00 76.44 210 ARG A C 1
ATOM 1726 O O . ARG A 1 210 ? 27.900 -13.136 -5.052 1.00 76.44 210 ARG A O 1
ATOM 1733 N N . SER A 1 211 ? 25.757 -13.575 -5.588 1.00 79.00 211 SER A N 1
ATOM 1734 C CA . SER A 1 211 ? 26.024 -14.577 -6.627 1.00 79.00 211 SER A CA 1
ATOM 1735 C C . SER A 1 211 ? 26.074 -14.009 -8.052 1.00 79.00 211 SER A C 1
ATOM 1737 O O . SER A 1 211 ? 26.493 -14.722 -8.965 1.00 79.00 211 SER A O 1
ATOM 1739 N N . LYS A 1 212 ? 25.667 -12.747 -8.232 1.00 55.41 212 LYS A N 1
ATOM 1740 C CA . LYS A 1 212 ? 25.803 -11.958 -9.465 1.00 55.41 212 LYS A CA 1
ATOM 1741 C C . LYS A 1 212 ? 27.045 -11.077 -9.409 1.00 55.41 212 LYS A C 1
ATOM 1743 O O . LYS A 1 212 ? 27.653 -10.896 -10.485 1.00 55.41 212 LYS A O 1
#